Protein AF-A0ABD0JJR5-F1 (afdb_monomer_lite)

pLDDT: mean 87.53, std 15.59, range [33.66, 98.56]

Foldseek 3Di:
DVVLVVVVVVLCVLLVLQQEPVPPPCLVVDDLVLLVVLLVVLVVVVVVVPPDDLLRVLLSLLLNLVSCVSNVVLVVSLVSLVVQCPDPPRVLQRHSLSSNLVSLCVPVVRPVVSVVSSVVLVVLVPDPCSVVSRLSSLLSVLLSLVSSHLVSLVVSLVSLVVSLVVDDPPVSVVSVVSNVVSVVSVVVVPVPDPPPPPPPPPPPPD

Secondary structure (DSSP, 8-state):
-HHHHHHHHHHHHHHTTS--GGG-TTTTT--HHHHHHHHHHHHHHHHHT----HHHHHHHHHHHHHHHHHHT-HHHHHHHHHHHHTSTT-TT-HHHHHHHHHHHHTSGGGHHHHHHHHHHHHHHTTSTTHHHHHHHHHHHHHHHHHHH-GGGHHHHHHHHHHHGGG--TTHHHHHHHHHHHHHHHHHTT-SS--GGGTTTTTTS--

InterPro domains:
  IPR011990 Tetratricopeptide-like helical domain superfamily [G3DSA:1.25.40.10] (9-198)
  IPR011990 Tetratricopeptide-like helical domain superfamily [SSF48452] (56-186)

Sequence (206 aa):
MQQIQREQDDFQKRLADFPHLFQLECQHLICRKTYQRLKNDLEAARKSGAGFKETEKVRSLNLLAYTLFRLGEKTEALALLDEVLNMEDQHDNIVSLASKASMLWHTPIRRKEANQIVQKLEELRNTDGFHYLQVKAKAEMAADYMRFGHRFTEKAIDLYNKVIPEGREPEVWDWKMGLAKAYRHTMDLQHTPYVAGREAQVFQWL

Organism: NCBI:txid370345

Structure (mmCIF, N/CA/C/O backbone):
data_AF-A0ABD0JJR5-F1
#
_entry.id   AF-A0ABD0JJR5-F1
#
loop_
_atom_site.group_PDB
_atom_site.id
_atom_site.type_symbol
_atom_site.label_atom_id
_atom_site.label_alt_id
_atom_site.label_comp_id
_atom_site.label_asym_id
_atom_site.label_entity_id
_atom_site.label_seq_id
_atom_site.pdbx_PDB_ins_code
_atom_site.Cartn_x
_atom_site.Cartn_y
_atom_site.Cartn_z
_atom_site.occupancy
_atom_site.B_iso_or_equiv
_atom_site.auth_seq_id
_atom_site.auth_comp_id
_atom_site.auth_asym_id
_atom_site.auth_atom_id
_atom_site.pdbx_PDB_model_num
ATOM 1 N N . MET A 1 1 ? -18.122 -9.206 22.473 1.00 60.97 1 MET A N 1
ATOM 2 C CA . MET A 1 1 ? -17.135 -9.772 21.522 1.00 60.97 1 MET A CA 1
ATOM 3 C C . MET A 1 1 ? -17.715 -10.025 20.131 1.00 60.97 1 MET A C 1
ATOM 5 O O . MET A 1 1 ? -17.068 -9.629 19.176 1.00 60.97 1 MET A O 1
ATOM 9 N N . GLN A 1 2 ? -18.929 -10.578 19.985 1.00 75.00 2 GLN A N 1
ATOM 10 C CA . GLN A 1 2 ? -19.521 -10.846 18.658 1.00 75.00 2 GLN A CA 1
ATOM 11 C C . GLN A 1 2 ? -19.718 -9.596 17.773 1.00 75.00 2 GLN A C 1
ATOM 13 O O . GLN A 1 2 ? -19.491 -9.675 16.574 1.00 75.00 2 GLN A O 1
ATOM 18 N N . GLN A 1 3 ? -20.083 -8.442 18.346 1.00 84.25 3 GLN A N 1
ATOM 19 C CA . GLN A 1 3 ? -20.310 -7.210 17.573 1.00 84.25 3 GLN A CA 1
ATOM 20 C C . GLN A 1 3 ? -19.026 -6.649 16.939 1.00 84.25 3 GLN A C 1
ATOM 22 O O . GLN A 1 3 ? -19.009 -6.347 15.754 1.00 84.25 3 GLN A O 1
ATOM 27 N N . ILE A 1 4 ? -17.930 -6.582 17.704 1.00 84.88 4 ILE A N 1
ATOM 28 C CA . ILE A 1 4 ? -16.636 -6.089 17.201 1.00 84.88 4 ILE A CA 1
ATOM 29 C C . ILE A 1 4 ? -16.088 -7.011 16.108 1.00 84.88 4 ILE A C 1
ATOM 31 O O . ILE A 1 4 ? -15.516 -6.523 15.140 1.00 84.88 4 ILE A O 1
ATOM 35 N N . GLN A 1 5 ? -16.277 -8.329 16.245 1.00 87.38 5 GLN A N 1
ATOM 36 C CA . GLN A 1 5 ? -15.862 -9.274 15.210 1.00 87.38 5 GLN A CA 1
ATOM 37 C C . GLN A 1 5 ? -16.652 -9.057 13.916 1.00 87.38 5 GLN A C 1
ATOM 39 O O . GLN A 1 5 ? -16.050 -8.953 12.859 1.00 87.38 5 GLN A O 1
ATOM 44 N N . ARG A 1 6 ? -17.978 -8.891 14.003 1.00 91.50 6 ARG A N 1
ATOM 45 C CA . ARG A 1 6 ? -18.814 -8.583 12.830 1.00 91.50 6 ARG A CA 1
ATOM 46 C C . ARG A 1 6 ? -18.391 -7.289 12.140 1.00 91.50 6 ARG A C 1
ATOM 48 O O . ARG A 1 6 ? -18.302 -7.257 10.921 1.00 91.50 6 ARG A O 1
ATOM 55 N N . GLU A 1 7 ? -18.114 -6.241 12.911 1.00 91.19 7 GLU A N 1
ATOM 56 C CA . GLU A 1 7 ? -17.620 -4.965 12.377 1.00 91.19 7 GLU A CA 1
ATOM 57 C C . GLU A 1 7 ? -16.254 -5.114 11.703 1.00 91.19 7 GLU A C 1
ATOM 59 O O . GLU A 1 7 ? -16.002 -4.499 10.672 1.00 91.19 7 GLU A O 1
ATOM 64 N N . GLN A 1 8 ? -15.371 -5.938 12.270 1.00 91.19 8 GLN A N 1
ATOM 65 C CA . GLN A 1 8 ? -14.078 -6.242 11.668 1.00 91.19 8 GLN A CA 1
ATOM 66 C C . GLN A 1 8 ? -14.230 -7.020 10.361 1.00 91.19 8 GLN A C 1
ATOM 68 O O . GLN A 1 8 ? -13.565 -6.675 9.386 1.00 91.19 8 GLN A O 1
ATOM 73 N N . ASP A 1 9 ? -15.092 -8.032 10.332 1.00 93.00 9 ASP A N 1
ATOM 74 C CA . ASP A 1 9 ? -15.330 -8.847 9.142 1.00 93.00 9 ASP A CA 1
ATOM 75 C C . ASP A 1 9 ? -15.941 -7.997 8.014 1.00 93.00 9 ASP A C 1
ATOM 77 O O . ASP A 1 9 ? -15.509 -8.090 6.865 1.00 93.00 9 ASP A O 1
ATOM 81 N N . ASP A 1 10 ? -16.894 -7.118 8.342 1.00 94.88 10 ASP A N 1
ATOM 82 C CA . ASP A 1 10 ? -17.483 -6.169 7.392 1.00 94.88 10 ASP A CA 1
ATOM 83 C C . ASP A 1 10 ? -16.438 -5.191 6.837 1.00 94.88 10 ASP A C 1
ATOM 85 O O . ASP A 1 10 ? -16.299 -5.045 5.621 1.00 94.88 10 ASP A O 1
ATOM 89 N N . PHE A 1 11 ? -15.633 -4.588 7.716 1.00 95.44 11 PHE A N 1
ATOM 90 C CA . PHE A 1 11 ? -14.552 -3.690 7.317 1.00 95.44 11 PHE A CA 1
ATOM 91 C C . PHE A 1 11 ? -13.550 -4.381 6.384 1.00 95.44 11 PHE A C 1
ATOM 93 O O . PHE A 1 11 ? -13.208 -3.850 5.326 1.00 95.44 11 PHE A O 1
ATOM 100 N N . GLN A 1 12 ? -13.102 -5.586 6.746 1.00 93.88 12 GLN A N 1
ATOM 101 C CA . GLN A 1 12 ? -12.164 -6.359 5.935 1.00 93.88 12 GLN A CA 1
ATOM 102 C C . GLN A 1 12 ? -12.765 -6.737 4.582 1.00 93.88 12 GLN A C 1
ATOM 104 O O . GLN A 1 12 ? -12.077 -6.636 3.569 1.00 93.88 12 GLN A O 1
ATOM 109 N N . LYS A 1 13 ? -14.046 -7.120 4.545 1.00 95.56 13 LYS A N 1
ATOM 110 C CA . LYS A 1 13 ? -14.753 -7.443 3.303 1.00 95.56 13 LYS A CA 1
ATOM 111 C C . LYS A 1 13 ? -14.827 -6.239 2.367 1.00 95.56 13 LYS A C 1
ATOM 113 O O . LYS A 1 13 ? -14.532 -6.379 1.185 1.00 95.56 13 LYS A O 1
ATOM 118 N N . ARG A 1 14 ? -15.180 -5.062 2.886 1.00 96.25 14 ARG A N 1
ATOM 119 C CA . ARG A 1 14 ? -15.243 -3.821 2.096 1.00 96.25 14 ARG A CA 1
ATOM 120 C C . ARG A 1 14 ? -13.869 -3.406 1.573 1.00 96.25 14 ARG A C 1
ATOM 122 O O . ARG A 1 14 ? -13.754 -2.933 0.445 1.00 96.25 14 ARG A O 1
ATOM 129 N N . LEU A 1 15 ? -12.818 -3.633 2.363 1.00 95.88 15 LEU A N 1
ATOM 130 C CA . LEU A 1 15 ? -11.443 -3.302 1.993 1.00 95.88 15 LEU A CA 1
ATOM 131 C C . LEU A 1 15 ? -10.782 -4.333 1.055 1.00 95.88 15 LEU A C 1
ATOM 133 O O . LEU A 1 15 ? -9.778 -4.021 0.417 1.00 95.88 15 LEU A O 1
ATOM 137 N N . ALA A 1 16 ? -11.325 -5.551 0.954 1.00 93.62 16 ALA A N 1
ATOM 138 C CA . ALA A 1 16 ? -10.697 -6.679 0.262 1.00 93.62 16 ALA A CA 1
ATOM 139 C C . ALA A 1 16 ? -10.394 -6.412 -1.222 1.00 93.62 16 ALA A C 1
ATOM 141 O O . ALA A 1 16 ? -9.374 -6.871 -1.734 1.00 93.62 16 ALA A O 1
ATOM 142 N N . ASP A 1 17 ? -11.232 -5.629 -1.896 1.00 91.38 17 ASP A N 1
ATOM 143 C CA . ASP A 1 17 ? -11.086 -5.337 -3.327 1.00 91.38 17 ASP A CA 1
ATOM 144 C C . ASP A 1 17 ? -10.030 -4.260 -3.635 1.00 91.38 17 ASP A C 1
ATOM 146 O O . ASP A 1 17 ? -9.726 -4.003 -4.802 1.00 91.38 17 ASP A O 1
ATOM 150 N N . PHE A 1 18 ? -9.490 -3.595 -2.611 1.00 96.62 18 PHE A N 1
ATOM 151 C CA . PHE A 1 18 ? -8.531 -2.505 -2.762 1.00 96.62 18 PHE A CA 1
ATOM 152 C C . PHE A 1 18 ? -7.115 -3.013 -2.464 1.00 96.62 18 PHE A C 1
ATOM 154 O O . PHE A 1 18 ? -6.832 -3.342 -1.311 1.00 96.62 18 PHE A O 1
ATOM 161 N N . PRO A 1 19 ? -6.214 -3.089 -3.464 1.00 96.19 19 PRO A N 1
ATOM 162 C CA . PRO A 1 19 ? -4.857 -3.594 -3.268 1.00 96.19 19 PRO A CA 1
ATOM 163 C C . PRO A 1 19 ? -4.087 -2.757 -2.236 1.00 96.19 19 PRO A C 1
ATOM 165 O O . PRO A 1 19 ? -3.997 -1.537 -2.377 1.00 96.19 19 PRO A O 1
ATOM 168 N N . HIS A 1 20 ? -3.542 -3.391 -1.193 1.00 95.50 20 HIS A N 1
ATOM 169 C CA . HIS A 1 20 ? -2.787 -2.696 -0.145 1.00 95.50 20 HIS A CA 1
ATOM 170 C C . HIS A 1 20 ? -1.788 -3.586 0.603 1.00 95.50 20 HIS A C 1
ATOM 172 O O . HIS A 1 20 ? -1.842 -4.815 0.564 1.00 95.50 20 HIS A O 1
ATOM 178 N N . LEU A 1 21 ? -0.879 -2.959 1.355 1.00 92.56 21 LEU A N 1
ATOM 179 C CA . LEU A 1 21 ? 0.275 -3.624 1.979 1.00 92.56 21 LEU A CA 1
ATOM 180 C C . LEU A 1 21 ? -0.097 -4.657 3.062 1.00 92.56 21 LEU A C 1
ATOM 182 O O . LEU A 1 21 ? 0.670 -5.583 3.332 1.00 92.56 21 LEU A O 1
ATOM 186 N N . PHE A 1 22 ? -1.294 -4.553 3.647 1.00 92.00 22 PHE A N 1
ATOM 187 C CA . PHE A 1 22 ? -1.819 -5.528 4.615 1.00 92.00 22 PHE A CA 1
ATOM 188 C C . PHE A 1 22 ? -2.453 -6.766 3.960 1.00 92.00 22 PHE A C 1
ATOM 190 O O . PHE A 1 22 ? -2.865 -7.681 4.670 1.00 92.00 22 PHE A O 1
ATOM 197 N N . GLN A 1 23 ? -2.485 -6.845 2.629 1.00 92.38 23 GLN A N 1
ATOM 198 C CA . GLN A 1 23 ? -2.828 -8.069 1.896 1.00 92.38 23 GLN A CA 1
ATOM 199 C C . GLN A 1 23 ? -1.595 -8.872 1.493 1.00 92.38 23 GLN A C 1
ATOM 201 O O . GLN A 1 23 ? -1.725 -9.979 0.979 1.00 92.38 23 GLN A O 1
ATOM 206 N N . LEU A 1 24 ? -0.388 -8.342 1.718 1.00 86.62 24 LEU A N 1
ATOM 207 C CA . LEU A 1 24 ? 0.820 -9.068 1.365 1.00 86.62 24 LEU A CA 1
ATOM 208 C C . LEU A 1 24 ? 0.898 -10.369 2.165 1.00 86.62 24 LEU A C 1
ATOM 210 O O . LEU A 1 24 ? 0.979 -10.370 3.395 1.00 86.62 24 LEU A O 1
ATOM 214 N N . GLU A 1 25 ? 0.952 -11.489 1.460 1.00 77.69 25 GLU A N 1
ATOM 215 C CA . GLU A 1 25 ? 0.973 -12.836 2.038 1.00 77.69 25 GLU A CA 1
ATOM 216 C C . GLU A 1 25 ? 2.358 -13.220 2.607 1.00 77.69 25 GLU A C 1
ATOM 218 O O . GLU A 1 25 ? 2.734 -14.389 2.667 1.00 77.69 25 GLU A O 1
ATOM 223 N N . CYS A 1 26 ? 3.163 -12.229 2.988 1.00 68.38 26 CYS A N 1
ATOM 224 C CA . CYS A 1 26 ? 4.507 -12.384 3.543 1.00 68.38 26 CYS A CA 1
ATOM 225 C C . CYS A 1 26 ? 4.589 -12.006 5.031 1.00 68.38 26 CYS A C 1
ATOM 227 O O . CYS A 1 26 ? 5.617 -12.208 5.675 1.00 68.38 26 CYS A O 1
ATOM 229 N N . GLN A 1 27 ? 3.504 -11.478 5.600 1.00 70.06 27 GLN A N 1
ATOM 230 C CA . GLN A 1 27 ? 3.481 -10.827 6.914 1.00 70.06 27 GLN A CA 1
ATOM 231 C C . GLN A 1 27 ? 4.016 -11.653 8.077 1.00 70.06 27 GLN A C 1
ATOM 233 O O . GLN A 1 27 ? 4.643 -11.090 8.975 1.00 70.06 27 GLN A O 1
ATOM 238 N N . HIS A 1 28 ? 3.724 -12.951 8.072 1.00 71.75 28 HIS A N 1
ATOM 239 C CA . HIS A 1 28 ? 4.071 -13.891 9.136 1.00 71.75 28 HIS A CA 1
ATOM 240 C C . HIS A 1 28 ? 5.461 -14.516 8.939 1.00 71.75 28 HIS A C 1
ATOM 242 O O . HIS A 1 28 ? 6.020 -15.078 9.874 1.00 71.75 28 HIS A O 1
ATOM 248 N N . LEU A 1 29 ? 6.033 -14.396 7.736 1.00 74.94 29 LEU A N 1
ATOM 249 C CA . LEU A 1 29 ? 7.348 -14.942 7.384 1.00 74.94 29 LEU A CA 1
ATOM 250 C C . LEU A 1 29 ? 8.477 -13.925 7.589 1.00 74.94 29 LEU A C 1
ATOM 252 O O . LEU A 1 29 ? 9.653 -14.289 7.603 1.00 74.94 29 LEU A O 1
ATOM 256 N N . ILE A 1 30 ? 8.131 -12.644 7.724 1.00 81.44 30 ILE A N 1
ATOM 257 C CA . ILE A 1 30 ? 9.085 -11.548 7.865 1.00 81.44 30 ILE A CA 1
ATOM 258 C C . ILE A 1 30 ? 9.340 -11.284 9.348 1.00 81.44 30 ILE A C 1
ATOM 260 O O . ILE A 1 30 ? 8.434 -10.941 10.108 1.00 81.44 30 ILE A O 1
ATOM 264 N N . CYS A 1 31 ? 10.599 -11.404 9.765 1.00 86.38 31 CYS A N 1
ATOM 265 C CA . CYS A 1 31 ? 10.993 -11.097 11.132 1.00 86.38 31 CYS A CA 1
ATOM 266 C C . CYS A 1 31 ? 11.213 -9.589 11.332 1.00 86.38 31 CYS A C 1
ATOM 268 O O . CYS A 1 31 ? 11.482 -8.838 10.391 1.00 86.38 31 CYS A O 1
ATOM 270 N N . ARG A 1 32 ? 11.178 -9.139 12.593 1.00 89.62 32 ARG A N 1
ATOM 271 C CA . ARG A 1 32 ? 11.408 -7.729 12.958 1.00 89.62 32 ARG A CA 1
ATOM 272 C C . ARG A 1 32 ? 12.723 -7.166 12.398 1.00 89.62 32 ARG A C 1
ATOM 274 O O . ARG A 1 32 ? 12.756 -6.014 11.983 1.00 89.62 32 ARG A O 1
ATOM 281 N N . LYS A 1 33 ? 13.790 -7.976 12.339 1.00 90.12 33 LYS A N 1
ATOM 282 C CA . LYS A 1 33 ? 15.091 -7.561 11.778 1.00 90.12 33 LYS A CA 1
ATOM 283 C C . LYS A 1 33 ? 14.990 -7.189 10.295 1.00 90.12 33 LYS A C 1
ATOM 285 O O . LYS A 1 33 ? 15.625 -6.231 9.871 1.00 90.12 33 LYS A O 1
ATOM 290 N N . THR A 1 34 ? 14.175 -7.903 9.521 1.00 89.06 34 THR A N 1
ATOM 291 C CA . THR A 1 34 ? 13.946 -7.591 8.105 1.00 89.06 34 THR A CA 1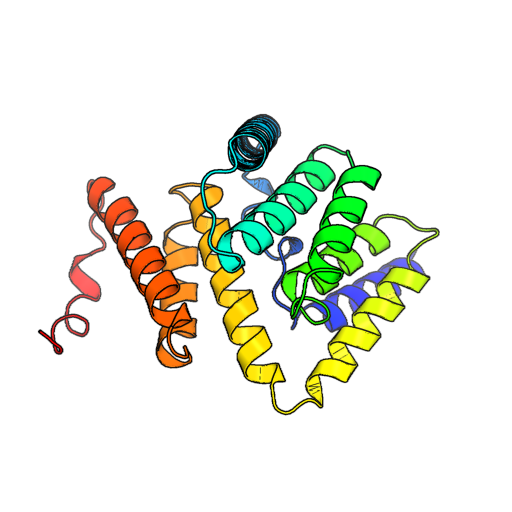
ATOM 292 C C . THR A 1 34 ? 13.210 -6.266 7.939 1.00 89.06 34 THR A C 1
ATOM 294 O O . THR A 1 34 ? 13.612 -5.470 7.095 1.00 89.06 34 THR A O 1
ATOM 297 N N . TYR A 1 35 ? 12.199 -5.988 8.772 1.00 92.69 35 TYR A N 1
ATOM 298 C CA . TYR A 1 35 ? 11.544 -4.676 8.788 1.00 92.69 35 TYR A CA 1
ATOM 299 C C . TYR A 1 35 ? 12.518 -3.559 9.177 1.00 92.69 35 TYR A C 1
ATOM 301 O O . TYR A 1 35 ? 12.527 -2.519 8.533 1.00 92.69 35 TYR A O 1
ATOM 309 N N . GLN A 1 36 ? 13.398 -3.780 10.158 1.00 95.00 36 GLN A N 1
ATOM 310 C CA . GLN A 1 36 ? 14.412 -2.786 10.522 1.00 95.00 36 GLN A CA 1
ATOM 311 C C . GLN A 1 36 ? 15.391 -2.502 9.375 1.00 95.00 36 GLN A C 1
ATOM 313 O O . GLN A 1 36 ? 15.705 -1.345 9.115 1.00 95.00 36 GLN A O 1
ATOM 318 N N . ARG A 1 37 ? 15.857 -3.543 8.673 1.00 93.56 37 ARG A N 1
ATOM 319 C CA . ARG A 1 37 ? 16.708 -3.375 7.487 1.00 93.56 37 ARG A CA 1
ATOM 320 C C . ARG A 1 37 ? 15.983 -2.559 6.417 1.00 93.56 37 ARG A C 1
ATOM 322 O O . ARG A 1 37 ? 16.523 -1.571 5.947 1.00 93.56 37 ARG A O 1
ATOM 329 N N . LEU A 1 38 ? 14.745 -2.939 6.096 1.00 93.06 38 LEU A N 1
ATOM 330 C CA . LEU A 1 38 ? 13.940 -2.252 5.089 1.00 93.06 38 LEU A CA 1
ATOM 331 C C . LEU A 1 38 ? 13.685 -0.782 5.459 1.00 93.06 38 LEU A C 1
ATOM 333 O O . LEU A 1 38 ? 13.805 0.079 4.595 1.00 93.06 38 LEU A O 1
ATOM 337 N N . LYS A 1 39 ? 13.405 -0.487 6.737 1.00 95.62 39 LYS A N 1
ATOM 338 C CA . LYS A 1 39 ? 13.297 0.885 7.257 1.00 95.62 39 LYS A CA 1
ATOM 339 C C . LYS A 1 39 ? 14.571 1.674 6.958 1.00 95.62 39 LYS A C 1
ATOM 341 O O . LYS A 1 39 ? 14.501 2.718 6.321 1.00 95.62 39 LYS A O 1
ATOM 346 N N . ASN A 1 40 ? 15.724 1.149 7.373 1.00 95.06 40 ASN A N 1
ATOM 347 C CA . ASN A 1 40 ? 17.009 1.823 7.198 1.00 95.06 40 ASN A CA 1
ATOM 348 C C . ASN A 1 40 ? 17.328 2.067 5.713 1.00 95.06 40 ASN A C 1
ATOM 350 O O . ASN A 1 40 ? 17.760 3.161 5.356 1.00 95.06 40 ASN A O 1
ATOM 354 N N . ASP A 1 41 ? 17.082 1.075 4.852 1.00 92.31 41 ASP A N 1
ATOM 355 C CA . ASP A 1 41 ? 17.326 1.171 3.410 1.00 92.31 41 ASP A CA 1
ATOM 356 C C . ASP A 1 41 ? 16.432 2.244 2.760 1.00 92.31 41 ASP A C 1
ATOM 358 O O . ASP A 1 41 ? 16.912 3.061 1.972 1.00 92.31 41 ASP A O 1
ATOM 362 N N . LEU A 1 42 ? 15.140 2.279 3.112 1.00 93.25 42 LEU A N 1
ATOM 363 C CA . LEU A 1 42 ? 14.174 3.256 2.593 1.00 93.25 42 LEU A CA 1
ATOM 364 C C . LEU A 1 42 ? 14.453 4.678 3.103 1.00 93.25 42 LEU A C 1
ATOM 366 O O . LEU A 1 42 ? 14.351 5.639 2.340 1.00 93.25 42 LEU A O 1
ATOM 370 N N . GLU A 1 43 ? 14.855 4.833 4.364 1.00 93.25 43 GLU A N 1
ATOM 371 C CA . GLU A 1 43 ? 15.265 6.128 4.912 1.00 93.25 43 GLU A CA 1
ATOM 372 C C . GLU A 1 43 ? 16.563 6.640 4.284 1.00 93.25 43 GLU A C 1
ATOM 374 O O . GLU A 1 43 ? 16.672 7.829 3.983 1.00 93.25 43 GLU A O 1
ATOM 379 N N . ALA A 1 44 ? 17.549 5.763 4.074 1.00 91.00 44 ALA A N 1
ATOM 380 C CA . ALA A 1 44 ? 18.801 6.118 3.411 1.00 91.00 44 ALA A CA 1
ATOM 381 C C . ALA A 1 44 ? 18.546 6.554 1.964 1.00 91.00 44 ALA A C 1
ATOM 383 O O . ALA A 1 44 ? 19.026 7.608 1.542 1.00 91.00 44 ALA A O 1
ATOM 384 N N . ALA A 1 45 ? 17.718 5.795 1.241 1.00 87.00 45 ALA A N 1
ATOM 385 C CA . ALA A 1 45 ? 17.227 6.154 -0.082 1.00 87.00 45 ALA A CA 1
ATOM 386 C C . ALA A 1 45 ? 16.590 7.553 -0.080 1.00 87.00 45 ALA A C 1
ATOM 388 O O . ALA A 1 45 ? 17.022 8.419 -0.841 1.00 87.00 45 ALA A O 1
ATOM 389 N N . ARG A 1 46 ? 15.644 7.818 0.829 1.00 86.31 46 ARG A N 1
ATOM 390 C CA . ARG A 1 46 ? 14.979 9.124 0.956 1.00 86.31 46 ARG A CA 1
ATOM 391 C C . ARG A 1 46 ? 15.962 10.265 1.241 1.00 86.31 46 ARG A C 1
ATOM 393 O O . ARG A 1 46 ? 15.883 11.306 0.597 1.00 86.31 46 ARG A O 1
ATOM 400 N N . LYS A 1 47 ? 16.900 10.075 2.177 1.00 87.38 47 LYS A N 1
ATOM 401 C CA . LYS A 1 47 ? 17.902 11.090 2.565 1.00 87.38 47 LYS A CA 1
ATOM 402 C C . LYS A 1 47 ? 18.892 11.400 1.452 1.00 87.38 47 LYS A C 1
ATOM 404 O O . LYS A 1 47 ? 19.297 12.546 1.308 1.00 87.38 47 LYS A O 1
ATOM 409 N N . SER A 1 48 ? 19.284 10.387 0.682 1.00 82.88 48 SER A N 1
ATOM 410 C CA . SER A 1 48 ? 20.236 10.560 -0.417 1.00 82.88 48 SER A CA 1
ATOM 411 C C . SER A 1 48 ? 19.701 11.453 -1.537 1.00 82.88 48 SER A C 1
ATOM 413 O O . SER A 1 48 ? 20.482 11.894 -2.375 1.00 82.88 48 SER A O 1
ATOM 415 N N . GLY A 1 49 ? 18.383 11.696 -1.581 1.00 69.31 49 GLY A N 1
ATOM 416 C CA . GLY A 1 49 ? 17.750 12.434 -2.668 1.00 69.31 49 GLY A CA 1
ATOM 417 C C . GLY A 1 49 ? 17.979 11.781 -4.030 1.00 69.31 49 GLY A C 1
ATOM 418 O O . GLY A 1 49 ? 17.814 12.456 -5.045 1.00 69.31 49 GLY A O 1
ATOM 419 N N . ALA A 1 50 ? 18.393 10.501 -4.062 1.00 59.72 50 ALA A N 1
ATOM 420 C CA . ALA A 1 50 ? 18.562 9.748 -5.294 1.00 59.72 50 ALA A CA 1
ATOM 421 C C . ALA A 1 50 ? 17.296 9.955 -6.116 1.00 59.72 50 ALA A C 1
ATOM 423 O O . ALA A 1 50 ? 16.208 9.795 -5.568 1.00 59.72 50 ALA A O 1
ATOM 424 N N . GLY A 1 51 ? 17.456 10.402 -7.366 1.00 51.84 51 GLY A N 1
ATOM 425 C CA . GLY A 1 51 ? 16.387 10.885 -8.238 1.00 51.84 51 GLY A CA 1
ATOM 426 C C . GLY A 1 51 ? 15.341 9.817 -8.530 1.00 51.84 51 GLY A C 1
ATOM 427 O O . GLY A 1 51 ? 15.286 9.260 -9.625 1.00 51.84 51 GLY A O 1
ATOM 428 N N . PHE A 1 52 ? 14.524 9.506 -7.533 1.00 64.44 52 PHE A N 1
ATOM 429 C CA . PHE A 1 52 ? 13.368 8.663 -7.668 1.00 64.44 52 PHE A CA 1
ATOM 430 C C . PHE A 1 52 ? 12.435 9.392 -8.616 1.00 64.44 52 PHE A C 1
ATOM 432 O O . PHE A 1 52 ? 12.057 10.539 -8.375 1.00 64.44 52 PHE A O 1
ATOM 439 N N . LYS A 1 53 ? 12.045 8.709 -9.693 1.00 76.88 53 LYS A N 1
ATOM 440 C CA . LYS A 1 53 ? 10.799 9.053 -10.372 1.00 76.88 53 LYS A CA 1
ATOM 441 C C . LYS A 1 53 ? 9.711 9.178 -9.299 1.00 76.88 53 LYS A C 1
ATOM 443 O O . LYS A 1 53 ? 9.725 8.399 -8.341 1.00 76.88 53 LYS A O 1
ATOM 448 N N . GLU A 1 54 ? 8.774 10.108 -9.458 1.00 80.88 54 GLU A N 1
ATOM 449 C CA . GLU A 1 54 ? 7.724 10.356 -8.454 1.00 80.88 54 GLU A CA 1
ATOM 450 C C . GLU A 1 54 ? 6.983 9.062 -8.064 1.00 80.88 54 GLU A C 1
ATOM 452 O O . GLU A 1 54 ? 6.717 8.805 -6.892 1.00 80.88 54 GLU A O 1
ATOM 457 N N . THR A 1 55 ? 6.782 8.162 -9.031 1.00 84.00 55 THR A N 1
ATOM 458 C CA . THR A 1 55 ? 6.212 6.824 -8.820 1.00 84.00 55 THR A CA 1
ATOM 459 C C . THR A 1 55 ? 6.991 5.980 -7.810 1.00 84.00 55 THR A C 1
ATOM 461 O O . THR A 1 55 ? 6.394 5.311 -6.973 1.00 84.00 55 THR A O 1
ATOM 464 N N . GLU A 1 56 ? 8.321 6.004 -7.847 1.00 87.12 56 GLU A N 1
ATOM 465 C CA . GLU A 1 56 ? 9.155 5.215 -6.939 1.00 87.12 56 GLU A CA 1
ATOM 466 C C . GLU A 1 56 ? 9.244 5.837 -5.542 1.00 87.12 56 GLU A C 1
ATOM 468 O O . GLU A 1 56 ? 9.341 5.117 -4.544 1.00 87.12 56 GLU A O 1
ATOM 473 N N . LYS A 1 57 ? 9.149 7.168 -5.461 1.00 90.75 57 LYS A N 1
ATOM 474 C CA . LYS A 1 57 ? 9.052 7.904 -4.197 1.00 90.75 57 LYS A CA 1
ATOM 475 C C . LYS A 1 57 ? 7.765 7.537 -3.457 1.00 90.75 57 LYS A C 1
ATOM 477 O O . LYS A 1 57 ? 7.837 7.159 -2.290 1.00 90.75 57 LYS A O 1
ATOM 482 N N . VAL A 1 58 ? 6.621 7.562 -4.145 1.00 93.31 58 VAL A N 1
ATOM 483 C CA . VAL A 1 58 ? 5.311 7.166 -3.597 1.00 93.31 58 VAL A CA 1
ATOM 484 C C . VAL A 1 58 ? 5.344 5.734 -3.055 1.00 93.31 58 VAL A C 1
ATOM 486 O O . VAL A 1 58 ? 5.045 5.519 -1.880 1.00 93.31 58 VAL A O 1
ATOM 489 N N . ARG A 1 59 ? 5.809 4.767 -3.861 1.00 92.44 59 ARG A N 1
ATOM 490 C CA . ARG A 1 59 ? 5.940 3.358 -3.436 1.00 92.44 59 ARG A CA 1
ATOM 491 C C . ARG A 1 59 ? 6.841 3.205 -2.214 1.00 92.44 59 ARG A C 1
ATOM 493 O O . ARG A 1 59 ? 6.504 2.509 -1.260 1.00 92.44 59 ARG A O 1
ATOM 500 N N . SER A 1 60 ? 7.988 3.887 -2.217 1.00 92.94 60 SER A N 1
ATOM 501 C CA . SER A 1 60 ? 8.948 3.828 -1.111 1.00 92.94 60 SER A CA 1
ATOM 502 C C . SER A 1 60 ? 8.363 4.388 0.186 1.00 92.94 60 SER A C 1
ATOM 504 O O . SER A 1 60 ? 8.603 3.820 1.250 1.00 92.94 60 SER A O 1
ATOM 506 N N . LEU A 1 61 ? 7.573 5.464 0.113 1.00 95.88 61 LEU A N 1
ATOM 507 C CA . LEU A 1 61 ? 6.892 6.042 1.273 1.00 95.88 61 LEU A CA 1
ATOM 508 C C . LEU A 1 61 ? 5.770 5.142 1.793 1.00 95.88 61 LEU A C 1
ATOM 510 O O . LEU A 1 61 ? 5.696 4.926 3.002 1.00 95.88 61 LEU A O 1
ATOM 514 N N . ASN A 1 62 ? 4.954 4.559 0.912 1.00 97.25 62 ASN A N 1
ATOM 515 C CA . ASN A 1 62 ? 3.923 3.595 1.303 1.00 97.25 62 ASN A CA 1
ATOM 516 C C . ASN A 1 62 ? 4.540 2.373 2.003 1.00 97.25 62 ASN A C 1
ATOM 518 O O . ASN A 1 62 ? 4.109 1.982 3.095 1.00 97.25 62 ASN A O 1
ATOM 522 N N . LEU A 1 63 ? 5.608 1.809 1.433 1.00 96.12 63 LEU A N 1
ATOM 523 C CA . LEU A 1 63 ? 6.314 0.677 2.026 1.00 96.12 63 LEU A CA 1
ATOM 524 C C . LEU A 1 63 ? 7.009 1.040 3.346 1.00 96.12 63 LEU A C 1
ATOM 526 O O . LEU A 1 63 ? 7.009 0.232 4.282 1.00 96.12 63 LEU A O 1
ATOM 530 N N . LEU A 1 64 ? 7.578 2.246 3.453 1.00 96.50 64 LEU A N 1
ATOM 531 C CA . LEU A 1 64 ? 8.173 2.746 4.693 1.00 96.50 64 LEU A CA 1
ATOM 532 C C . LEU A 1 64 ? 7.103 2.921 5.773 1.00 96.50 64 LEU A C 1
ATOM 534 O O . LEU A 1 64 ? 7.299 2.448 6.890 1.00 96.50 64 LEU A O 1
ATOM 538 N N . ALA A 1 65 ? 5.950 3.503 5.438 1.00 97.94 65 ALA A N 1
ATOM 539 C CA . ALA A 1 65 ? 4.820 3.647 6.349 1.00 97.94 65 ALA A CA 1
ATOM 540 C C . ALA A 1 65 ? 4.373 2.293 6.903 1.00 97.94 65 ALA A C 1
ATOM 542 O O . ALA A 1 65 ? 4.256 2.100 8.114 1.00 97.94 65 ALA A O 1
ATOM 543 N N . TYR A 1 66 ? 4.179 1.312 6.023 1.00 96.44 66 TYR A N 1
ATOM 544 C CA . TYR A 1 66 ? 3.850 -0.044 6.440 1.00 96.44 66 TYR A CA 1
ATOM 545 C C . TYR A 1 66 ? 4.937 -0.656 7.328 1.00 96.44 66 TYR A C 1
ATOM 547 O O . TYR A 1 66 ? 4.634 -1.230 8.373 1.00 96.44 66 TYR A O 1
ATOM 555 N N . THR A 1 67 ? 6.205 -0.487 6.965 1.00 96.00 67 THR A N 1
ATOM 556 C CA . THR A 1 67 ? 7.343 -0.987 7.743 1.00 96.00 67 THR A CA 1
ATOM 557 C C . THR A 1 67 ? 7.383 -0.384 9.150 1.00 96.00 67 THR A C 1
ATOM 559 O O . THR A 1 67 ? 7.488 -1.126 10.128 1.00 96.00 67 THR A O 1
ATOM 562 N N . LEU A 1 68 ? 7.223 0.936 9.272 1.00 97.06 68 LEU A N 1
ATOM 563 C CA . LEU A 1 68 ? 7.137 1.652 10.547 1.00 97.06 68 LEU A CA 1
ATOM 564 C C . LEU A 1 68 ? 5.958 1.159 11.385 1.00 97.06 68 LEU A C 1
ATOM 566 O O . LEU A 1 68 ? 6.121 0.845 12.565 1.00 97.06 68 LEU A O 1
ATOM 570 N N . PHE A 1 69 ? 4.786 0.989 10.770 1.00 95.94 69 PHE A N 1
ATOM 571 C CA . PHE A 1 69 ? 3.618 0.450 11.457 1.00 95.94 69 PHE A CA 1
ATOM 572 C C . PHE A 1 69 ? 3.896 -0.945 12.034 1.00 95.94 69 PHE A C 1
ATOM 574 O O . PHE A 1 69 ? 3.566 -1.215 13.191 1.00 95.94 69 PHE A O 1
ATOM 581 N N . ARG A 1 70 ? 4.559 -1.821 11.266 1.00 93.69 70 ARG A N 1
ATOM 582 C CA . ARG A 1 70 ? 4.959 -3.165 11.718 1.00 93.69 70 ARG A CA 1
ATOM 583 C C . ARG A 1 70 ? 6.019 -3.141 12.822 1.00 93.69 70 ARG A C 1
ATOM 585 O O . ARG A 1 70 ? 6.072 -4.082 13.614 1.00 93.69 70 ARG A O 1
ATOM 592 N N . LEU A 1 71 ? 6.821 -2.081 12.910 1.00 95.06 71 LEU A N 1
ATOM 593 C CA . LEU A 1 71 ? 7.779 -1.842 13.996 1.00 95.06 71 LEU A CA 1
ATOM 594 C C . LEU A 1 71 ? 7.150 -1.178 15.236 1.00 95.06 71 LEU A C 1
ATOM 596 O O . LEU A 1 71 ? 7.787 -1.149 16.291 1.00 95.06 71 LEU A O 1
ATOM 600 N N . GLY A 1 72 ? 5.895 -0.724 15.142 1.00 95.00 72 GLY A N 1
ATOM 601 C CA . GLY A 1 72 ? 5.142 -0.078 16.222 1.00 95.00 72 GLY A CA 1
ATOM 602 C C . GLY A 1 72 ? 5.115 1.453 16.152 1.00 95.00 72 GLY A C 1
ATOM 603 O O . GLY A 1 72 ? 4.474 2.087 16.988 1.00 95.00 72 GLY A O 1
ATOM 604 N N . GLU A 1 73 ? 5.742 2.054 15.144 1.00 96.25 73 GLU A N 1
ATOM 605 C CA . GLU A 1 73 ? 5.882 3.504 14.949 1.00 96.25 73 GLU A CA 1
ATOM 606 C C . GLU A 1 73 ? 4.656 4.077 14.211 1.00 96.25 73 GLU A C 1
ATOM 608 O O . GLU A 1 73 ? 4.732 4.607 13.104 1.00 96.25 73 GLU A O 1
ATOM 613 N N . LYS A 1 74 ? 3.470 3.918 14.815 1.00 95.56 74 LYS A N 1
ATOM 614 C CA . LYS A 1 74 ? 2.174 4.159 14.150 1.00 95.56 74 LYS A CA 1
ATOM 615 C C . LYS A 1 74 ? 1.935 5.615 13.737 1.00 95.56 74 LYS A C 1
ATOM 617 O O . LYS A 1 74 ? 1.324 5.851 12.700 1.00 95.56 74 LYS A O 1
ATOM 622 N N . THR A 1 75 ? 2.363 6.579 14.552 1.00 95.94 75 THR A N 1
ATOM 623 C CA . THR A 1 75 ? 2.145 8.008 14.271 1.00 95.94 75 THR A CA 1
ATOM 624 C C . THR A 1 75 ? 2.927 8.447 13.040 1.00 95.94 75 THR A C 1
ATOM 626 O O . THR A 1 75 ? 2.365 9.079 12.152 1.00 95.94 75 THR A O 1
ATOM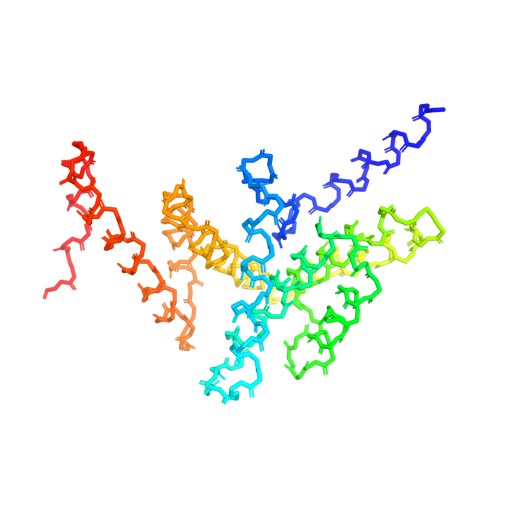 629 N N . GLU A 1 76 ? 4.198 8.055 12.961 1.00 97.19 76 GLU A N 1
ATOM 630 C CA . GLU A 1 76 ? 5.050 8.351 11.810 1.00 97.19 76 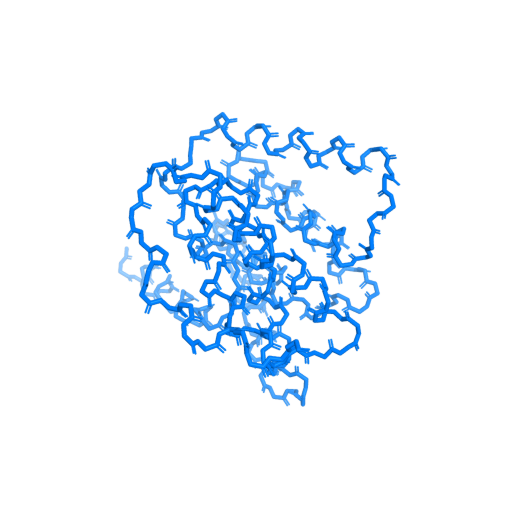GLU A CA 1
ATOM 631 C C . GLU A 1 76 ? 4.562 7.616 10.558 1.00 97.19 76 GLU A C 1
ATOM 633 O O . GLU A 1 76 ? 4.457 8.221 9.496 1.00 97.19 76 GLU A O 1
ATOM 638 N N . ALA A 1 77 ? 4.151 6.350 10.693 1.00 97.88 77 ALA A N 1
ATOM 639 C CA . ALA A 1 77 ? 3.554 5.596 9.595 1.00 97.88 77 ALA A CA 1
ATOM 640 C C . ALA A 1 77 ? 2.353 6.319 8.961 1.00 97.88 77 ALA A C 1
ATOM 642 O O . ALA A 1 77 ? 2.273 6.436 7.741 1.00 97.88 77 ALA A O 1
ATOM 643 N N . LEU A 1 78 ? 1.430 6.833 9.779 1.00 98.06 78 LEU A N 1
ATOM 644 C CA . LEU A 1 78 ? 0.271 7.575 9.281 1.00 98.06 78 LEU A CA 1
ATOM 645 C C . LEU A 1 78 ? 0.669 8.913 8.646 1.00 98.06 78 LEU A C 1
ATOM 647 O O . LEU A 1 78 ? 0.121 9.254 7.603 1.00 98.06 78 LEU A O 1
ATOM 651 N N . ALA A 1 79 ? 1.649 9.619 9.219 1.00 98.19 79 ALA A N 1
ATOM 652 C CA . ALA A 1 79 ? 2.151 10.873 8.662 1.00 98.19 79 ALA A CA 1
ATOM 653 C C . ALA A 1 79 ? 2.768 10.693 7.264 1.00 98.19 79 ALA A C 1
ATOM 655 O O . ALA A 1 79 ? 2.573 11.542 6.403 1.00 98.19 79 ALA A O 1
ATOM 656 N N . LEU A 1 80 ? 3.454 9.575 7.002 1.00 97.94 80 LEU A N 1
ATOM 657 C CA . LEU A 1 80 ? 3.974 9.274 5.662 1.00 97.94 80 LEU A CA 1
ATOM 658 C C . LEU A 1 80 ? 2.864 8.986 4.646 1.00 97.94 80 LEU A C 1
ATOM 660 O O . LEU A 1 80 ? 2.982 9.366 3.485 1.00 97.94 80 LEU A O 1
ATOM 664 N N . LEU A 1 81 ? 1.778 8.331 5.065 1.00 98.19 81 LEU A N 1
ATOM 665 C CA . LEU A 1 81 ? 0.622 8.126 4.188 1.00 98.19 81 LEU A CA 1
ATOM 666 C C . LEU A 1 81 ? -0.091 9.449 3.899 1.00 98.19 81 LEU A C 1
ATOM 668 O O . LEU A 1 81 ? -0.534 9.662 2.776 1.00 98.19 81 LEU A O 1
ATOM 672 N N . ASP A 1 82 ? -0.164 10.350 4.881 1.00 98.25 82 ASP A N 1
ATOM 673 C CA . ASP A 1 82 ? -0.650 11.717 4.675 1.00 98.25 82 ASP A CA 1
ATOM 674 C C . ASP A 1 82 ? 0.257 12.506 3.726 1.00 98.25 82 ASP A C 1
ATOM 676 O O . ASP A 1 82 ? -0.243 13.201 2.847 1.00 98.25 82 ASP A O 1
ATOM 680 N N . GLU A 1 83 ? 1.580 12.370 3.854 1.00 96.94 83 GLU A N 1
ATOM 681 C CA . GLU A 1 83 ? 2.547 12.975 2.933 1.00 96.94 83 GLU A CA 1
ATOM 682 C C . GLU A 1 83 ? 2.286 12.525 1.493 1.00 96.94 83 GLU A C 1
ATOM 684 O O . GLU A 1 83 ? 2.163 13.375 0.618 1.00 96.94 83 GLU A O 1
ATOM 689 N N . VAL A 1 84 ? 2.135 11.216 1.257 1.00 97.06 84 VAL A N 1
ATOM 690 C CA . VAL A 1 84 ? 1.830 10.671 -0.075 1.00 97.06 84 VAL A CA 1
ATOM 691 C C . VAL A 1 84 ? 0.498 11.196 -0.600 1.00 97.06 84 VAL A C 1
ATOM 693 O O . VAL A 1 84 ? 0.439 11.662 -1.728 1.00 97.06 84 VAL A O 1
ATOM 696 N N . LEU A 1 85 ? -0.566 11.157 0.204 1.00 97.81 85 LEU A N 1
ATOM 697 C CA . LEU A 1 85 ? -1.907 11.573 -0.227 1.00 97.81 85 LEU A CA 1
ATOM 698 C C . LEU A 1 85 ? -2.027 13.081 -0.505 1.00 97.81 85 LEU A C 1
ATOM 700 O O . LEU A 1 85 ? -2.976 13.485 -1.171 1.00 97.81 85 LEU A O 1
ATOM 704 N N . ASN A 1 86 ? -1.085 13.890 -0.012 1.00 97.19 86 ASN A N 1
ATOM 705 C CA . ASN A 1 86 ? -0.983 15.325 -0.291 1.00 97.19 86 ASN A CA 1
ATOM 706 C C . ASN A 1 86 ? -0.059 15.649 -1.483 1.00 97.19 86 ASN A C 1
ATOM 708 O O . ASN A 1 86 ? 0.092 16.822 -1.827 1.00 97.19 86 ASN A O 1
ATOM 712 N N . MET A 1 87 ? 0.590 14.652 -2.096 1.00 95.25 87 MET A N 1
ATOM 713 C CA . MET A 1 87 ? 1.343 14.854 -3.337 1.00 95.25 87 MET A CA 1
ATOM 714 C C . MET A 1 87 ? 0.392 15.082 -4.515 1.00 95.25 87 MET A C 1
ATOM 716 O O . MET A 1 87 ? -0.732 14.569 -4.547 1.00 95.25 87 MET A O 1
ATOM 720 N N . GLU A 1 88 ? 0.870 15.825 -5.513 1.00 91.94 88 GLU A N 1
ATOM 721 C CA . GLU A 1 88 ? 0.151 16.034 -6.769 1.00 91.94 88 GLU A CA 1
ATOM 722 C C . GLU A 1 88 ? -0.234 14.680 -7.396 1.00 91.94 88 GLU A C 1
ATOM 724 O O . GLU A 1 88 ? 0.553 13.731 -7.405 1.00 91.94 88 GLU A O 1
ATOM 729 N N . ASP A 1 89 ? -1.487 14.562 -7.841 1.00 90.06 89 ASP A N 1
ATOM 730 C CA . ASP A 1 89 ? -2.069 13.347 -8.434 1.00 90.06 89 ASP A CA 1
ATOM 731 C C . ASP A 1 89 ? -2.077 12.068 -7.565 1.00 90.06 89 ASP A C 1
ATOM 733 O O . ASP A 1 89 ? -2.370 10.978 -8.067 1.00 90.06 89 ASP A O 1
ATOM 737 N N . GLN A 1 90 ? -1.814 12.163 -6.253 1.00 95.62 90 GLN A N 1
ATOM 738 C CA . GLN A 1 90 ? -1.814 11.004 -5.340 1.00 95.62 90 GLN A CA 1
ATOM 739 C C . GLN A 1 90 ? -2.997 10.949 -4.364 1.00 95.62 90 GLN A C 1
ATOM 741 O O . GLN A 1 90 ? -3.133 9.972 -3.627 1.00 95.62 90 GLN A O 1
ATOM 746 N N . HIS A 1 91 ? -3.897 11.933 -4.390 1.00 95.12 91 HIS A N 1
ATOM 747 C CA . HIS A 1 91 ? -5.074 12.012 -3.510 1.00 95.12 91 HIS A CA 1
ATOM 748 C C . HIS A 1 91 ? -5.953 10.746 -3.524 1.00 95.12 91 HIS A C 1
ATOM 750 O O . HIS A 1 91 ? -6.584 10.411 -2.515 1.00 95.12 91 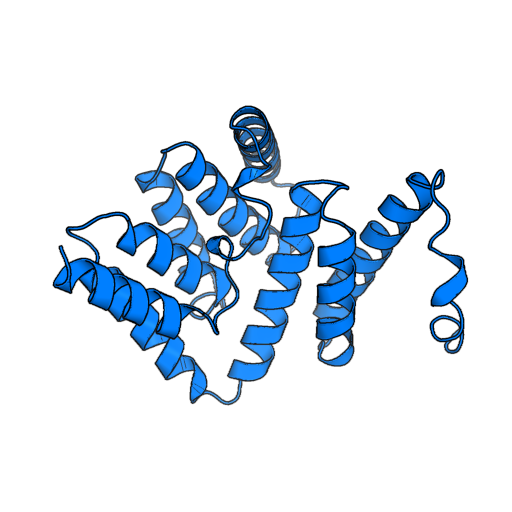HIS A O 1
ATOM 756 N N . ASP A 1 92 ? -5.975 10.040 -4.658 1.00 96.69 92 ASP A N 1
ATOM 757 C CA . ASP A 1 92 ? -6.757 8.821 -4.891 1.00 96.69 92 ASP A CA 1
ATOM 758 C C . ASP A 1 92 ? -5.871 7.571 -5.035 1.00 96.69 92 ASP A C 1
ATOM 760 O O . ASP A 1 92 ? -6.270 6.563 -5.624 1.00 96.69 92 ASP A O 1
ATOM 764 N N . ASN A 1 93 ? -4.649 7.612 -4.490 1.00 97.44 93 ASN A N 1
ATOM 765 C CA . ASN A 1 93 ? -3.775 6.447 -4.441 1.00 97.44 93 ASN A CA 1
ATOM 766 C C . ASN A 1 93 ? -4.411 5.347 -3.570 1.00 97.44 93 ASN A C 1
ATOM 768 O O . ASN A 1 93 ?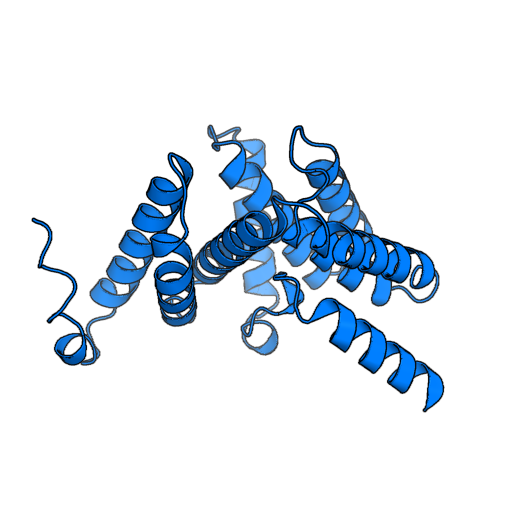 -4.495 5.458 -2.343 1.00 97.44 93 ASN A O 1
ATOM 772 N N . ILE A 1 94 ? -4.851 4.265 -4.223 1.00 98.12 94 ILE A N 1
ATOM 773 C CA . ILE A 1 94 ? -5.559 3.162 -3.565 1.00 98.12 94 ILE A CA 1
ATOM 774 C C . ILE A 1 94 ? -4.689 2.497 -2.491 1.00 98.12 94 ILE A C 1
ATOM 776 O O . ILE A 1 94 ? -5.197 2.238 -1.402 1.00 98.12 94 ILE A O 1
ATOM 780 N N . VAL A 1 95 ? -3.396 2.262 -2.752 1.00 98.06 95 VAL A N 1
ATOM 781 C CA . VAL A 1 95 ? -2.493 1.605 -1.789 1.00 98.06 95 VAL A CA 1
ATOM 782 C C . VAL A 1 95 ? -2.359 2.449 -0.528 1.00 98.06 95 VAL A C 1
ATOM 784 O O . VAL A 1 95 ? -2.471 1.912 0.579 1.00 98.06 95 VAL A O 1
ATOM 787 N N . SER A 1 96 ? -2.176 3.763 -0.679 1.00 98.31 96 SER A N 1
ATOM 788 C CA . SER A 1 96 ? -2.048 4.699 0.439 1.00 98.31 96 SER A CA 1
ATOM 789 C C . SER A 1 96 ? -3.336 4.791 1.253 1.00 98.31 96 SER A C 1
ATOM 791 O O . SER A 1 96 ? -3.300 4.617 2.473 1.00 98.31 96 SER A O 1
ATOM 793 N N . LEU A 1 97 ? -4.484 4.996 0.596 1.00 98.56 97 LEU A N 1
ATOM 794 C CA . LEU A 1 97 ? -5.791 5.073 1.255 1.00 98.56 97 LEU A CA 1
ATOM 795 C C . LEU A 1 97 ? -6.117 3.770 1.997 1.00 98.56 97 LEU A C 1
ATOM 797 O O . LEU A 1 97 ? -6.414 3.793 3.191 1.00 98.56 97 LEU A O 1
ATOM 801 N N . ALA A 1 98 ? -6.011 2.622 1.331 1.00 98.31 98 ALA A N 1
ATOM 802 C CA . ALA A 1 98 ? -6.367 1.336 1.921 1.00 98.31 98 ALA A CA 1
ATOM 803 C C . ALA A 1 98 ? -5.400 0.920 3.043 1.00 98.31 98 ALA A C 1
ATOM 805 O O . ALA A 1 98 ? -5.834 0.428 4.089 1.00 98.31 98 ALA A O 1
ATOM 806 N N . SER A 1 99 ? -4.099 1.196 2.899 1.00 98.06 99 SER A N 1
ATOM 807 C CA . SER A 1 99 ? -3.132 0.984 3.985 1.00 98.06 99 SER A CA 1
ATOM 808 C C . SER A 1 99 ? -3.425 1.895 5.179 1.00 98.06 99 SER A C 1
ATOM 810 O O . SER A 1 99 ? -3.396 1.428 6.319 1.00 98.06 99 SER A O 1
ATOM 812 N N . LYS A 1 100 ? -3.779 3.166 4.939 1.00 98.38 100 LYS A N 1
ATOM 813 C CA . LYS A 1 100 ? -4.159 4.115 5.993 1.00 98.38 100 LYS A CA 1
ATOM 814 C C . LYS A 1 100 ? -5.414 3.648 6.725 1.00 98.38 100 LYS A C 1
ATOM 816 O O . LYS A 1 100 ? -5.416 3.622 7.954 1.00 98.38 100 LYS A O 1
ATOM 821 N N . ALA A 1 101 ? -6.443 3.211 5.998 1.00 98.12 101 ALA A N 1
ATOM 822 C CA . ALA A 1 101 ? -7.663 2.655 6.580 1.00 98.12 101 ALA A CA 1
ATOM 823 C C . ALA A 1 101 ? -7.352 1.471 7.512 1.00 98.12 101 ALA A C 1
ATOM 825 O O . ALA A 1 101 ? -7.785 1.470 8.666 1.00 98.12 101 ALA A O 1
ATOM 826 N N . SER A 1 102 ? -6.533 0.516 7.059 1.00 96.94 102 SER A N 1
ATOM 827 C CA . SER A 1 102 ? -6.083 -0.621 7.875 1.00 96.94 102 SER A CA 1
ATOM 828 C C . SER A 1 102 ? -5.345 -0.182 9.146 1.00 96.94 102 SER A C 1
ATOM 830 O O . SER A 1 102 ? -5.650 -0.656 10.243 1.00 96.94 102 SER A O 1
ATOM 832 N N . MET A 1 103 ? -4.416 0.774 9.047 1.00 96.94 103 MET A N 1
ATOM 833 C CA . MET A 1 103 ? -3.680 1.293 10.210 1.00 96.94 103 MET A CA 1
ATOM 834 C C . MET A 1 103 ? -4.588 1.997 11.227 1.00 96.94 103 MET A C 1
ATOM 836 O O . MET A 1 103 ? -4.438 1.804 12.439 1.00 96.94 103 MET A O 1
ATOM 840 N N . LEU A 1 104 ? -5.542 2.797 10.746 1.00 97.19 104 LEU A N 1
ATOM 841 C CA . LEU A 1 104 ? -6.522 3.488 11.584 1.00 97.19 104 LEU A CA 1
ATOM 842 C C . LEU A 1 104 ? -7.463 2.505 12.278 1.00 97.19 104 LEU A C 1
ATOM 844 O O . LEU A 1 104 ? -7.760 2.684 13.458 1.00 97.19 104 LEU A O 1
ATOM 848 N N . TRP A 1 105 ? -7.869 1.430 11.598 1.00 95.38 105 TRP A N 1
ATOM 849 C CA . TRP A 1 105 ? -8.733 0.397 12.172 1.00 95.38 105 TRP A CA 1
ATOM 850 C C . TRP A 1 105 ? -8.120 -0.281 13.407 1.00 95.38 105 TRP A C 1
ATOM 852 O O . TRP A 1 105 ? -8.809 -0.546 14.400 1.00 95.38 105 TRP A O 1
ATOM 862 N N . HIS A 1 106 ? -6.799 -0.490 13.391 1.00 90.88 106 HIS A N 1
ATOM 863 C CA . HIS A 1 106 ? -6.028 -1.001 14.530 1.00 90.88 106 HIS A CA 1
ATOM 864 C C . HIS A 1 106 ? -5.937 -0.025 15.721 1.00 90.88 106 HIS A C 1
ATOM 866 O O . HIS A 1 106 ? -5.351 -0.368 16.752 1.00 90.88 106 HIS A O 1
ATOM 872 N N . THR A 1 107 ? -6.507 1.177 15.606 1.00 90.69 107 THR A N 1
ATOM 873 C CA . THR A 1 107 ? -6.601 2.178 16.672 1.00 90.69 107 THR A CA 1
ATOM 874 C C . THR A 1 107 ? -8.082 2.399 17.011 1.00 90.69 107 THR A C 1
ATOM 876 O O . THR A 1 107 ? -8.763 3.110 16.278 1.00 90.69 107 THR A O 1
ATOM 879 N N . PRO A 1 108 ? -8.622 1.827 18.110 1.00 88.81 108 PRO A N 1
ATOM 880 C CA . PRO A 1 108 ? -10.070 1.781 18.364 1.00 88.81 108 PRO A CA 1
ATOM 881 C C . PRO A 1 108 ? -10.804 3.124 18.253 1.00 88.81 108 PRO A C 1
ATOM 883 O O . PRO A 1 108 ? -11.877 3.189 17.661 1.00 88.81 108 PRO A O 1
ATOM 886 N N . ILE A 1 109 ? -10.197 4.204 18.754 1.00 93.12 109 ILE A N 1
ATOM 887 C CA . ILE A 1 109 ? -10.770 5.563 18.738 1.00 93.12 109 ILE A CA 1
ATOM 888 C C . ILE A 1 109 ? -10.885 6.121 17.303 1.00 93.12 109 ILE A C 1
ATOM 890 O O . ILE A 1 109 ? -11.722 6.976 17.035 1.00 93.12 109 ILE A O 1
ATOM 894 N N . ARG A 1 110 ? -10.093 5.599 16.358 1.00 94.69 110 ARG A N 1
ATOM 895 C CA . ARG A 1 110 ? -9.976 6.089 14.975 1.00 94.69 110 ARG A CA 1
ATOM 896 C C . ARG A 1 110 ? -10.687 5.209 13.942 1.00 94.69 110 ARG A C 1
ATOM 898 O O . ARG A 1 110 ? -10.566 5.438 12.743 1.00 94.69 110 ARG A O 1
ATOM 905 N N . ARG A 1 111 ? -11.483 4.222 14.370 1.00 94.62 111 ARG A N 1
ATOM 906 C CA . ARG A 1 111 ? -12.248 3.353 13.449 1.00 94.62 111 ARG A CA 1
ATOM 907 C C . ARG A 1 111 ? -13.268 4.113 12.603 1.00 94.62 111 ARG A C 1
ATOM 909 O O . ARG A 1 111 ? -13.537 3.721 11.472 1.00 94.62 111 ARG A O 1
ATOM 916 N N . LYS A 1 112 ? -13.816 5.217 13.122 1.00 95.44 112 LYS A N 1
ATOM 917 C CA . LYS A 1 112 ? -14.691 6.103 12.343 1.00 95.44 112 LYS A CA 1
ATOM 918 C C . LYS A 1 112 ? -13.944 6.707 11.150 1.00 95.44 112 LYS A C 1
ATOM 920 O O . LYS A 1 112 ? -14.466 6.670 10.043 1.00 95.44 112 LYS A O 1
ATOM 925 N N . GLU A 1 113 ? -12.719 7.186 11.364 1.00 97.12 113 GLU A N 1
ATOM 926 C CA . GLU A 1 113 ? -11.859 7.698 10.288 1.00 97.12 113 GLU A CA 1
ATOM 927 C C . GLU A 1 113 ? -11.504 6.589 9.286 1.00 97.12 113 GLU A C 1
ATOM 929 O O . GLU A 1 113 ? -11.564 6.806 8.080 1.00 97.12 113 GLU A O 1
ATOM 934 N N . ALA A 1 114 ? -11.203 5.375 9.766 1.00 97.44 114 ALA A N 1
ATOM 935 C CA . ALA A 1 114 ? -10.951 4.226 8.893 1.00 97.44 114 ALA A CA 1
ATOM 936 C C . ALA A 1 114 ? -12.136 3.952 7.949 1.00 97.44 114 ALA A C 1
ATOM 938 O O . ALA A 1 114 ? -11.945 3.802 6.745 1.00 97.44 114 ALA A O 1
ATOM 939 N N . ASN A 1 115 ? -13.364 3.951 8.480 1.00 96.88 115 ASN A N 1
ATOM 940 C CA . ASN A 1 115 ? -14.581 3.756 7.689 1.00 96.88 115 ASN A CA 1
ATOM 941 C C . ASN A 1 115 ? -14.831 4.874 6.669 1.00 96.88 115 ASN A C 1
ATOM 943 O O . ASN A 1 115 ? -15.315 4.584 5.578 1.00 96.88 115 ASN A O 1
ATOM 947 N N . GLN A 1 116 ? -14.489 6.126 6.989 1.00 97.88 116 GLN A N 1
ATOM 948 C CA . GLN A 1 116 ? -14.586 7.242 6.039 1.00 97.88 116 GLN A CA 1
ATOM 949 C C . GLN A 1 116 ? -13.638 7.052 4.850 1.00 97.88 116 GLN A C 1
ATOM 951 O O . GLN A 1 116 ? -14.011 7.327 3.715 1.00 97.88 116 GLN A O 1
ATOM 956 N N . ILE A 1 117 ? -12.431 6.530 5.087 1.00 98.12 117 ILE A N 1
ATOM 957 C CA . ILE A 1 117 ? -11.496 6.217 3.999 1.00 98.12 117 ILE A CA 1
ATOM 958 C C . ILE A 1 117 ? -12.009 5.053 3.144 1.00 98.12 117 ILE A C 1
ATOM 960 O O . ILE A 1 117 ? -11.915 5.120 1.921 1.00 98.12 117 ILE A O 1
ATOM 964 N N . VAL A 1 118 ? -12.577 4.007 3.756 1.00 97.69 118 VAL A N 1
ATOM 965 C CA . VAL A 1 118 ? -13.202 2.905 2.998 1.00 97.69 118 VAL A CA 1
ATOM 966 C C . VAL A 1 118 ? -14.358 3.418 2.145 1.00 97.69 118 VAL A C 1
ATOM 968 O O . VAL A 1 118 ? -14.451 3.053 0.980 1.00 97.69 118 VAL A O 1
ATOM 971 N N . GLN A 1 119 ? -15.186 4.315 2.682 1.00 97.75 119 GLN A N 1
ATOM 972 C CA . GLN A 1 119 ? -16.247 4.953 1.908 1.00 97.75 119 GLN A CA 1
ATOM 973 C C . GLN A 1 119 ? -15.680 5.747 0.721 1.00 97.75 119 GLN A C 1
ATOM 975 O O . GLN A 1 119 ? -16.157 5.579 -0.396 1.00 97.75 119 GLN A O 1
ATOM 980 N N . LYS A 1 120 ? -14.614 6.536 0.921 1.00 97.25 120 LYS A N 1
ATOM 981 C CA . LYS A 1 120 ? -13.929 7.227 -0.185 1.00 97.25 120 LYS A CA 1
ATOM 982 C C . LYS A 1 120 ? -13.456 6.234 -1.258 1.00 97.25 120 LYS A C 1
ATOM 984 O O . LYS A 1 120 ? -13.656 6.464 -2.445 1.00 97.25 120 LYS A O 1
ATOM 989 N N . LEU A 1 121 ? -12.841 5.120 -0.858 1.00 97.88 121 LEU A N 1
ATOM 990 C CA . LEU A 1 121 ? -12.406 4.064 -1.781 1.00 97.88 121 LEU A CA 1
ATOM 991 C C . LEU A 1 121 ? -13.583 3.447 -2.558 1.00 97.88 121 LEU A C 1
ATOM 993 O O . LEU A 1 121 ? -13.454 3.154 -3.746 1.00 97.88 121 LEU A O 1
ATOM 997 N N . GLU A 1 122 ? -14.734 3.256 -1.914 1.00 97.19 122 GLU A N 1
ATOM 998 C CA . GLU A 1 122 ? -15.967 2.790 -2.559 1.00 97.19 122 GLU A CA 1
ATOM 999 C C . GLU A 1 122 ? -16.520 3.820 -3.554 1.00 97.19 122 GLU A C 1
ATOM 1001 O O . GLU A 1 122 ? -16.915 3.440 -4.653 1.00 97.19 122 GLU A O 1
ATOM 1006 N N . GLU A 1 123 ? -16.479 5.112 -3.228 1.00 96.81 123 GLU A N 1
ATOM 1007 C CA . GLU A 1 123 ? -16.874 6.202 -4.129 1.00 96.81 123 GLU A CA 1
ATOM 1008 C C . GLU A 1 123 ? -15.981 6.265 -5.376 1.00 96.81 123 GLU A C 1
ATOM 1010 O O . GLU A 1 123 ? -16.490 6.468 -6.482 1.00 96.81 123 GLU A O 1
ATOM 1015 N N . LEU A 1 124 ? -14.676 5.986 -5.234 1.00 96.38 124 LEU A N 1
ATOM 1016 C CA . LEU A 1 124 ? -13.750 5.911 -6.369 1.00 96.38 124 LEU A CA 1
ATOM 1017 C C . LEU A 1 124 ? -14.174 4.869 -7.406 1.00 96.38 124 LEU A C 1
ATOM 1019 O O . LEU A 1 124 ? -13.862 5.062 -8.579 1.00 96.38 124 LEU A O 1
ATOM 1023 N N . ARG A 1 125 ? -14.920 3.817 -7.033 1.00 95.25 125 ARG A N 1
ATOM 1024 C CA . ARG A 1 125 ? -15.424 2.808 -7.987 1.00 95.25 125 ARG A CA 1
ATOM 1025 C C . ARG A 1 125 ? -16.296 3.402 -9.090 1.00 95.25 125 ARG A C 1
ATOM 1027 O O . ARG A 1 125 ? -16.385 2.816 -10.162 1.00 95.25 125 ARG A O 1
ATOM 1034 N N . ASN A 1 126 ? -16.919 4.548 -8.827 1.00 94.31 126 ASN A N 1
ATOM 1035 C CA . ASN A 1 126 ? -17.816 5.223 -9.762 1.00 94.31 126 ASN A CA 1
ATOM 1036 C C . ASN A 1 126 ? -17.086 6.201 -10.698 1.00 94.31 126 ASN A C 1
ATOM 1038 O O . ASN A 1 126 ? -17.734 6.917 -11.453 1.00 94.31 126 ASN A O 1
ATOM 1042 N N . THR A 1 127 ? -15.754 6.269 -10.631 1.00 94.62 127 THR A N 1
ATOM 1043 C CA . THR A 1 127 ? -14.943 7.147 -11.483 1.00 94.62 127 THR A CA 1
ATOM 1044 C C . THR A 1 127 ? -14.432 6.396 -12.713 1.00 94.62 127 THR A C 1
ATOM 1046 O O . THR A 1 127 ? -14.011 5.242 -12.618 1.00 94.62 127 THR A O 1
ATOM 1049 N N . ASP A 1 128 ? -14.377 7.072 -13.863 1.00 89.50 128 ASP A N 1
ATOM 1050 C CA . ASP A 1 128 ? -13.935 6.482 -15.141 1.00 89.50 128 ASP A CA 1
ATOM 1051 C C . ASP A 1 128 ? -12.478 5.963 -15.114 1.00 89.50 128 ASP A C 1
ATOM 1053 O O . ASP A 1 128 ? -12.070 5.143 -15.938 1.00 89.50 128 ASP A O 1
ATOM 1057 N N . GLY A 1 129 ? -11.672 6.413 -14.145 1.00 92.25 129 GLY A N 1
ATOM 1058 C CA . GLY A 1 129 ? -10.274 6.013 -13.963 1.00 92.25 129 GLY A CA 1
ATOM 1059 C C . GLY A 1 129 ? -10.051 4.843 -13.001 1.00 92.25 129 GLY A C 1
ATOM 1060 O O . GLY A 1 129 ? -8.917 4.367 -12.890 1.00 92.25 129 GLY A O 1
ATOM 1061 N N . PHE A 1 130 ? -11.092 4.364 -12.312 1.00 95.69 130 PHE A N 1
ATOM 1062 C CA . PHE A 1 130 ? -10.952 3.424 -11.197 1.00 95.69 130 PHE A CA 1
ATOM 1063 C C . PHE A 1 130 ? -10.210 2.141 -11.562 1.00 95.69 130 PHE A C 1
ATOM 1065 O O . PHE A 1 130 ? -9.309 1.701 -10.846 1.00 95.69 130 PHE A O 1
ATOM 1072 N N . HIS A 1 131 ? -10.570 1.555 -12.703 1.00 94.88 131 HIS A N 1
ATOM 1073 C CA . HIS A 1 131 ? -9.948 0.330 -13.183 1.00 94.88 131 HIS A CA 1
ATOM 1074 C C . HIS A 1 131 ? -8.424 0.491 -13.294 1.00 94.88 131 HIS A C 1
ATOM 1076 O O . HIS A 1 131 ? -7.670 -0.321 -12.761 1.00 94.88 131 HIS A O 1
ATOM 1082 N N . TYR A 1 132 ? -7.956 1.601 -13.872 1.00 95.69 132 TYR A N 1
ATOM 1083 C CA . TYR A 1 132 ? -6.523 1.855 -13.994 1.00 95.69 132 TYR A CA 1
ATOM 1084 C C . TYR A 1 132 ? -5.857 2.178 -12.648 1.00 95.69 132 TYR A C 1
ATOM 1086 O O . TYR A 1 132 ? -4.712 1.786 -12.422 1.00 95.69 132 TYR A O 1
ATOM 1094 N N . LEU A 1 133 ? -6.563 2.821 -11.709 1.00 95.81 133 LEU A N 1
ATOM 1095 C CA . LEU A 1 133 ? -6.068 2.983 -10.335 1.00 95.81 133 LEU A CA 1
ATOM 1096 C C . LEU A 1 133 ? -5.807 1.621 -9.670 1.00 95.81 133 LEU A C 1
ATOM 1098 O O . LEU A 1 133 ? -4.773 1.452 -9.020 1.00 95.81 133 LEU A O 1
ATOM 1102 N N . GLN A 1 134 ? -6.684 0.631 -9.872 1.00 96.38 134 GLN A N 1
ATOM 1103 C CA . GLN A 1 134 ? -6.466 -0.728 -9.363 1.00 96.38 134 GLN A CA 1
ATOM 1104 C C . GLN A 1 134 ? -5.266 -1.417 -10.021 1.00 96.38 134 GLN A C 1
ATOM 1106 O O . GLN A 1 134 ? -4.507 -2.098 -9.329 1.00 96.38 134 GLN A O 1
ATOM 1111 N N . VAL A 1 135 ? -5.070 -1.240 -11.333 1.00 96.69 135 VAL A N 1
ATOM 1112 C CA . VAL A 1 135 ? -3.895 -1.764 -12.053 1.00 96.69 135 VAL A CA 1
ATOM 1113 C C . VAL A 1 135 ? -2.608 -1.184 -11.464 1.00 96.69 135 VAL A C 1
ATOM 1115 O O . VAL A 1 135 ? -1.712 -1.945 -11.091 1.00 96.69 135 VAL A O 1
ATOM 1118 N N . LYS A 1 136 ? -2.542 0.144 -11.271 1.00 95.81 136 LYS A N 1
ATOM 1119 C CA . LYS A 1 136 ? -1.399 0.810 -10.619 1.00 95.81 136 LYS A CA 1
ATOM 1120 C C . LYS A 1 136 ? -1.139 0.261 -9.215 1.00 95.81 136 LYS A C 1
ATOM 1122 O O . LYS A 1 136 ? 0.006 -0.032 -8.880 1.00 95.81 136 LYS A O 1
ATOM 1127 N N . ALA A 1 137 ? -2.191 0.079 -8.418 1.00 97.06 137 ALA A N 1
ATOM 1128 C CA . ALA A 1 137 ? -2.079 -0.424 -7.051 1.00 97.06 137 ALA A CA 1
ATOM 1129 C C . ALA A 1 137 ? -1.551 -1.870 -6.997 1.00 97.06 137 ALA A C 1
ATOM 1131 O O . ALA A 1 137 ? -0.689 -2.195 -6.182 1.00 97.06 137 ALA A O 1
ATOM 1132 N N . LYS A 1 138 ? -1.995 -2.739 -7.914 1.00 97.19 138 LYS A N 1
ATOM 1133 C CA . LYS A 1 138 ? -1.457 -4.104 -8.056 1.00 97.19 138 LYS A CA 1
ATOM 1134 C C . LYS A 1 138 ? 0.008 -4.104 -8.511 1.00 97.19 138 LYS A C 1
ATOM 1136 O O . LYS A 1 138 ? 0.791 -4.917 -8.021 1.00 97.19 138 LYS A O 1
ATOM 1141 N N . ALA A 1 139 ? 0.386 -3.205 -9.421 1.00 96.56 139 ALA A N 1
ATOM 1142 C CA . ALA A 1 139 ? 1.770 -3.059 -9.872 1.00 96.56 139 ALA A CA 1
ATOM 1143 C C . ALA A 1 139 ? 2.697 -2.597 -8.734 1.00 96.56 139 ALA A C 1
ATOM 1145 O O . ALA A 1 139 ? 3.819 -3.081 -8.607 1.00 96.56 139 ALA A O 1
ATOM 1146 N N . GLU A 1 140 ? 2.215 -1.699 -7.873 1.00 96.12 140 GLU A N 1
ATOM 1147 C CA . GLU A 1 140 ? 2.910 -1.299 -6.648 1.00 96.12 140 GLU A CA 1
ATOM 1148 C C . GLU A 1 140 ? 3.105 -2.483 -5.692 1.00 96.12 140 GLU A C 1
ATOM 1150 O O . GLU A 1 140 ? 4.241 -2.765 -5.315 1.00 96.12 140 GLU A O 1
ATOM 1155 N N . MET A 1 141 ? 2.062 -3.279 -5.428 1.00 95.50 141 MET A N 1
ATOM 1156 C CA . MET A 1 141 ? 2.206 -4.498 -4.617 1.00 95.50 141 MET A CA 1
ATOM 1157 C C . MET A 1 141 ? 3.229 -5.492 -5.196 1.00 95.50 141 MET A C 1
ATOM 1159 O O . MET A 1 141 ? 3.938 -6.164 -4.443 1.00 95.50 141 MET A O 1
ATOM 1163 N N . ALA A 1 142 ? 3.336 -5.597 -6.525 1.00 95.50 142 ALA A N 1
ATOM 1164 C CA . ALA A 1 142 ? 4.351 -6.427 -7.175 1.00 95.50 142 ALA A CA 1
ATOM 1165 C C . ALA A 1 142 ? 5.777 -5.923 -6.882 1.00 95.50 142 ALA A C 1
ATOM 1167 O O . ALA A 1 142 ? 6.679 -6.718 -6.597 1.00 95.50 142 ALA A O 1
ATOM 1168 N N . ALA A 1 143 ? 5.982 -4.604 -6.905 1.00 93.69 143 ALA A N 1
ATOM 1169 C CA . ALA A 1 143 ? 7.247 -3.981 -6.524 1.00 93.69 143 ALA A CA 1
ATOM 1170 C C . ALA A 1 143 ? 7.568 -4.198 -5.035 1.00 93.69 143 ALA A C 1
ATOM 1172 O O . ALA A 1 143 ? 8.713 -4.500 -4.689 1.00 93.69 143 ALA A O 1
ATOM 1173 N N . ASP A 1 144 ? 6.564 -4.135 -4.161 1.00 93.25 144 ASP A N 1
ATOM 1174 C CA . ASP A 1 144 ? 6.744 -4.379 -2.729 1.00 93.25 144 ASP A CA 1
ATOM 1175 C C . ASP A 1 144 ? 7.177 -5.816 -2.437 1.00 93.25 144 ASP A C 1
ATOM 1177 O O . ASP A 1 144 ? 8.119 -6.033 -1.670 1.00 93.25 144 ASP A O 1
ATOM 1181 N N . TYR A 1 145 ? 6.570 -6.811 -3.096 1.00 92.69 145 TYR A N 1
ATOM 1182 C CA . TYR A 1 145 ? 7.015 -8.204 -2.984 1.00 92.69 145 TYR A CA 1
ATOM 1183 C C . TYR A 1 145 ? 8.502 -8.359 -3.323 1.00 92.69 145 TYR A C 1
ATOM 1185 O O . TYR A 1 145 ? 9.235 -9.025 -2.589 1.00 92.69 145 TYR A O 1
ATOM 1193 N N . MET A 1 146 ? 8.976 -7.678 -4.369 1.00 90.31 146 MET A N 1
ATOM 1194 C CA . MET A 1 146 ? 10.394 -7.681 -4.737 1.00 90.31 146 MET A CA 1
ATOM 1195 C C . MET A 1 146 ? 11.291 -7.066 -3.655 1.00 90.31 146 MET A C 1
ATOM 1197 O O . MET A 1 146 ? 12.393 -7.569 -3.422 1.00 90.31 146 MET A O 1
ATOM 1201 N N . ARG A 1 147 ? 10.829 -6.027 -2.947 1.00 88.62 147 ARG A N 1
ATOM 1202 C CA . ARG A 1 147 ? 11.576 -5.388 -1.848 1.00 88.62 147 ARG A CA 1
ATOM 1203 C C . ARG A 1 147 ? 11.637 -6.245 -0.579 1.00 88.62 147 ARG A C 1
ATOM 1205 O O . ARG A 1 147 ? 12.608 -6.151 0.173 1.00 88.62 147 ARG A O 1
ATOM 1212 N N . PHE A 1 148 ? 10.665 -7.132 -0.358 1.00 85.12 148 PHE A N 1
ATOM 1213 C CA . PHE A 1 148 ? 10.724 -8.117 0.732 1.00 85.12 148 PHE A CA 1
ATOM 1214 C C . PHE A 1 148 ? 11.696 -9.276 0.465 1.00 85.12 148 PHE A C 1
ATOM 1216 O O . PHE A 1 148 ? 12.129 -9.942 1.412 1.00 85.12 148 PHE A O 1
ATOM 1223 N N . GLY A 1 149 ? 12.103 -9.473 -0.790 1.00 82.88 149 GLY A N 1
ATOM 1224 C CA . GLY A 1 149 ? 13.189 -10.363 -1.191 1.00 82.88 149 GLY A CA 1
ATOM 1225 C C . GLY A 1 149 ? 12.750 -11.557 -2.041 1.00 82.88 149 GLY A C 1
ATOM 1226 O O . GLY A 1 149 ? 11.572 -11.760 -2.322 1.00 82.88 149 GLY A O 1
ATOM 1227 N N . HIS A 1 150 ? 13.736 -12.375 -2.422 1.00 80.38 150 HIS A N 1
ATOM 1228 C CA . HIS A 1 150 ? 13.619 -13.433 -3.438 1.00 80.38 150 HIS A CA 1
ATOM 1229 C C . HIS A 1 150 ? 12.477 -14.438 -3.211 1.00 80.38 150 HIS A C 1
ATOM 1231 O O . HIS A 1 150 ? 11.895 -14.948 -4.160 1.00 80.38 150 HIS A O 1
ATOM 1237 N N . ARG A 1 151 ? 12.113 -14.705 -1.951 1.00 81.94 151 ARG A N 1
ATOM 1238 C CA . ARG A 1 151 ? 11.049 -15.664 -1.600 1.00 81.94 151 ARG A CA 1
ATOM 1239 C C . ARG A 1 151 ? 9.668 -15.261 -2.114 1.00 81.94 151 ARG A C 1
ATOM 1241 O O . ARG A 1 151 ? 8.770 -16.092 -2.139 1.00 81.94 151 ARG A O 1
ATOM 1248 N N . PHE A 1 152 ? 9.483 -13.995 -2.477 1.00 87.31 152 PHE A N 1
ATOM 1249 C CA . PHE A 1 152 ? 8.209 -13.465 -2.959 1.00 87.31 152 PHE A CA 1
ATOM 1250 C C . PHE A 1 152 ? 8.248 -13.085 -4.440 1.00 87.31 152 PHE A C 1
ATOM 1252 O O . PHE A 1 152 ? 7.290 -12.514 -4.957 1.00 87.31 152 PHE A O 1
ATOM 1259 N N . THR A 1 153 ? 9.340 -13.415 -5.130 1.00 89.81 153 THR A N 1
ATOM 1260 C CA . THR A 1 153 ? 9.530 -13.084 -6.540 1.00 89.81 153 THR A CA 1
ATOM 1261 C C . THR A 1 153 ? 8.472 -13.729 -7.433 1.00 89.81 153 THR A C 1
ATOM 1263 O O . THR A 1 153 ? 7.987 -13.067 -8.342 1.00 89.81 153 THR A O 1
ATOM 1266 N N . GLU A 1 154 ? 8.026 -14.952 -7.142 1.00 89.62 154 GLU A N 1
ATOM 1267 C CA . GLU A 1 154 ? 6.934 -15.593 -7.893 1.00 89.62 154 GLU A CA 1
ATOM 1268 C C . GLU A 1 154 ? 5.631 -14.781 -7.825 1.00 89.62 154 GLU A C 1
ATOM 1270 O O . GLU A 1 154 ? 5.005 -14.521 -8.850 1.00 89.62 154 GLU A O 1
ATOM 1275 N N . LYS A 1 155 ? 5.271 -14.274 -6.638 1.00 92.19 155 LYS A N 1
ATOM 1276 C CA . LYS A 1 155 ? 4.076 -13.428 -6.462 1.00 92.19 155 LYS A CA 1
ATOM 1277 C C . LYS A 1 155 ? 4.201 -12.106 -7.210 1.00 92.19 155 LYS A C 1
ATOM 1279 O O . LYS A 1 155 ? 3.219 -11.618 -7.767 1.00 92.19 155 LYS A O 1
ATOM 1284 N N . ALA A 1 156 ? 5.405 -11.534 -7.235 1.00 94.38 156 ALA A N 1
ATOM 1285 C CA . ALA A 1 156 ? 5.681 -10.349 -8.034 1.00 94.38 156 ALA A CA 1
ATOM 1286 C C . ALA A 1 156 ? 5.509 -10.633 -9.536 1.00 94.38 156 ALA A C 1
ATOM 1288 O O . ALA A 1 156 ? 4.840 -9.857 -10.211 1.00 94.38 156 ALA A O 1
ATOM 1289 N N . ILE A 1 157 ? 6.049 -11.748 -10.046 1.00 94.94 157 ILE A N 1
ATOM 1290 C CA . ILE A 1 157 ? 5.899 -12.174 -11.450 1.00 94.94 157 ILE A CA 1
ATOM 1291 C C . ILE A 1 157 ? 4.419 -12.333 -11.809 1.00 94.94 157 ILE A C 1
ATOM 1293 O O . ILE A 1 157 ? 3.969 -11.779 -12.811 1.00 94.94 157 ILE A O 1
ATOM 1297 N N . ASP A 1 158 ? 3.646 -13.035 -10.978 1.00 95.38 158 ASP A N 1
ATOM 1298 C CA . ASP A 1 158 ? 2.219 -13.259 -11.217 1.00 95.38 158 ASP A CA 1
ATOM 1299 C C . ASP A 1 158 ? 1.420 -11.951 -11.256 1.00 95.38 158 ASP A C 1
ATOM 1301 O O . ASP A 1 158 ? 0.528 -11.796 -12.092 1.00 95.38 158 ASP A O 1
ATOM 1305 N N . LEU A 1 159 ? 1.727 -10.993 -10.376 1.00 96.12 159 LEU A N 1
ATOM 1306 C CA . LEU A 1 159 ? 1.088 -9.677 -10.409 1.00 96.12 159 LEU A CA 1
ATOM 1307 C C . LEU A 1 159 ? 1.518 -8.864 -11.630 1.00 96.12 159 LEU A C 1
ATOM 1309 O O . LEU A 1 159 ? 0.654 -8.307 -12.303 1.00 96.12 159 LEU A O 1
ATOM 1313 N N . TYR A 1 160 ? 2.812 -8.826 -11.955 1.00 97.00 160 TYR A N 1
ATOM 1314 C CA . TYR A 1 160 ? 3.309 -8.113 -13.132 1.00 97.00 160 TYR A CA 1
ATOM 1315 C C . TYR A 1 160 ? 2.690 -8.640 -14.431 1.00 97.00 160 TYR A C 1
ATOM 1317 O O . TYR A 1 160 ? 2.232 -7.846 -15.250 1.00 97.00 160 TYR A O 1
ATOM 1325 N N . ASN A 1 161 ? 2.590 -9.962 -14.590 1.00 97.00 161 ASN A N 1
ATOM 1326 C CA . ASN A 1 161 ? 1.947 -10.583 -15.751 1.00 97.00 161 ASN A CA 1
ATOM 1327 C C . ASN A 1 161 ? 0.457 -10.218 -15.875 1.00 97.00 161 ASN A C 1
ATOM 1329 O O . ASN A 1 161 ? -0.059 -10.176 -16.987 1.00 97.00 161 ASN A O 1
ATOM 1333 N N . LYS A 1 162 ? -0.230 -9.927 -14.760 1.00 96.44 162 LYS A N 1
ATOM 1334 C CA . LYS A 1 162 ? -1.621 -9.446 -14.772 1.00 96.44 162 LYS A CA 1
ATOM 1335 C C . LYS A 1 162 ? -1.727 -7.968 -15.151 1.00 96.44 162 LYS A C 1
ATOM 1337 O O . LYS A 1 162 ? -2.626 -7.610 -15.891 1.00 96.44 162 LYS A O 1
ATOM 1342 N N . VAL A 1 163 ? -0.833 -7.112 -14.650 1.00 97.12 163 VAL A N 1
ATOM 1343 C CA . VAL A 1 163 ? -0.956 -5.648 -14.823 1.00 97.12 163 VAL A CA 1
ATOM 1344 C C . VAL A 1 163 ? -0.326 -5.114 -16.108 1.00 97.12 163 VAL A C 1
ATOM 1346 O O . VAL A 1 163 ? -0.789 -4.103 -16.621 1.00 97.12 163 VAL A O 1
ATOM 1349 N N . ILE A 1 164 ? 0.717 -5.758 -16.646 1.00 97.06 164 ILE A N 1
ATOM 1350 C CA . ILE A 1 164 ? 1.416 -5.283 -17.855 1.00 97.06 164 ILE A CA 1
ATOM 1351 C C . ILE A 1 164 ? 0.497 -5.210 -19.088 1.00 97.06 164 ILE A C 1
ATOM 1353 O O . ILE A 1 164 ? 0.578 -4.201 -19.788 1.00 97.06 164 ILE A O 1
ATOM 1357 N N . PRO A 1 165 ? -0.387 -6.194 -19.362 1.00 96.88 165 PRO A N 1
ATOM 1358 C CA . PRO A 1 165 ? -1.335 -6.101 -20.476 1.00 96.88 165 PRO A CA 1
ATOM 1359 C C . PRO A 1 165 ? -2.315 -4.924 -20.368 1.00 96.88 165 PRO A C 1
ATOM 1361 O O . PRO A 1 165 ? -2.798 -4.434 -21.382 1.00 96.88 165 PRO A O 1
ATOM 1364 N N . GLU A 1 166 ? -2.595 -4.464 -19.146 1.00 96.12 166 GLU A N 1
ATOM 1365 C CA . GLU A 1 166 ? -3.505 -3.349 -18.846 1.00 96.12 166 GLU A CA 1
ATOM 1366 C C . GLU A 1 166 ? -2.751 -2.013 -18.647 1.00 96.12 166 GLU A C 1
ATOM 1368 O O . GLU A 1 166 ? -3.346 -0.991 -18.293 1.00 96.12 166 GLU A O 1
ATOM 1373 N N . GLY A 1 167 ? -1.427 -2.013 -18.833 1.00 92.56 167 GLY A N 1
ATOM 1374 C CA . GLY A 1 167 ? -0.566 -0.861 -18.590 1.00 92.56 167 GLY A CA 1
ATOM 1375 C C . GLY A 1 167 ? -0.678 0.229 -19.646 1.00 92.56 167 GLY A C 1
ATOM 1376 O O . GLY A 1 167 ? -0.923 -0.036 -20.821 1.00 92.56 167 GLY A O 1
ATOM 1377 N N . ARG A 1 168 ? -0.464 1.475 -19.215 1.00 93.25 168 ARG A N 1
ATOM 1378 C CA . ARG A 1 168 ? -0.367 2.641 -20.100 1.00 93.25 168 ARG A CA 1
ATOM 1379 C C . ARG A 1 168 ? 1.070 3.150 -20.118 1.00 93.25 168 ARG A C 1
ATOM 1381 O O . ARG A 1 168 ? 1.857 2.895 -19.206 1.00 93.25 168 ARG A O 1
ATOM 1388 N N . GLU A 1 169 ? 1.408 3.825 -21.204 1.00 88.88 169 GLU A N 1
ATOM 1389 C CA . GLU A 1 169 ? 2.698 4.483 -21.366 1.00 88.88 169 GLU A CA 1
ATOM 1390 C C . GLU A 1 169 ? 2.725 5.803 -20.575 1.00 88.88 169 GLU A C 1
ATOM 1392 O O . GLU A 1 169 ? 1.740 6.544 -20.645 1.00 88.88 169 GLU A O 1
ATOM 1397 N N . PRO A 1 170 ? 3.830 6.141 -19.878 1.00 87.00 170 PRO A N 1
ATOM 1398 C CA . PRO A 1 170 ? 5.120 5.438 -19.841 1.00 87.00 170 PRO A CA 1
ATOM 1399 C C . PRO A 1 170 ? 5.283 4.409 -18.700 1.00 87.00 170 PRO A C 1
ATOM 1401 O O . PRO A 1 170 ? 6.330 3.762 -18.606 1.00 87.00 170 PRO A O 1
ATOM 1404 N N . GLU A 1 171 ? 4.314 4.260 -17.791 1.00 89.44 171 GLU A N 1
ATOM 1405 C CA . GLU A 1 171 ? 4.484 3.475 -16.556 1.00 89.44 171 GLU A CA 1
ATOM 1406 C C . GLU A 1 171 ? 4.683 1.978 -16.803 1.00 89.44 171 GLU A C 1
ATOM 1408 O O . GLU A 1 171 ? 5.382 1.308 -16.035 1.00 89.44 171 GLU A O 1
ATOM 1413 N N . VAL A 1 172 ? 4.117 1.447 -17.888 1.00 93.88 172 VAL A N 1
ATOM 1414 C CA . VAL A 1 172 ? 4.255 0.035 -18.260 1.00 93.88 172 VAL A CA 1
ATOM 1415 C C . VAL A 1 172 ? 5.721 -0.384 -18.437 1.00 93.88 172 VAL A C 1
ATOM 1417 O O . VAL A 1 172 ? 6.064 -1.531 -18.142 1.00 93.88 172 VAL A O 1
ATOM 1420 N N . TRP A 1 173 ? 6.620 0.525 -18.839 1.00 93.00 173 TRP A N 1
ATOM 1421 C CA . TRP A 1 173 ? 8.056 0.230 -18.918 1.00 93.00 173 TRP A CA 1
ATOM 1422 C C . TRP A 1 173 ? 8.678 -0.019 -17.551 1.00 93.00 173 TRP A C 1
ATOM 1424 O O . TRP A 1 173 ? 9.499 -0.928 -17.414 1.00 93.00 173 TRP A O 1
ATOM 1434 N N . ASP A 1 174 ? 8.269 0.733 -16.528 1.00 91.31 174 ASP A N 1
ATOM 1435 C CA . ASP A 1 174 ? 8.746 0.512 -15.164 1.00 91.31 174 ASP A CA 1
ATOM 1436 C C . ASP A 1 174 ? 8.277 -0.860 -14.653 1.00 91.31 174 ASP A C 1
ATOM 1438 O O . ASP A 1 174 ? 9.024 -1.555 -13.961 1.00 91.31 174 ASP A O 1
ATOM 1442 N N . TRP A 1 175 ? 7.075 -1.296 -15.042 1.00 95.31 175 TRP A N 1
ATOM 1443 C CA . TRP A 1 175 ? 6.542 -2.610 -14.667 1.00 95.31 175 TRP A CA 1
ATOM 1444 C C . TRP A 1 175 ? 7.229 -3.749 -15.420 1.00 95.31 175 TRP A C 1
ATOM 1446 O O . TRP A 1 175 ? 7.606 -4.740 -14.801 1.00 95.31 175 TRP A O 1
ATOM 1456 N N . LYS A 1 176 ? 7.477 -3.599 -16.728 1.00 96.06 176 LYS A N 1
ATOM 1457 C CA . LYS A 1 176 ? 8.277 -4.550 -17.522 1.00 96.06 176 LYS A CA 1
ATOM 1458 C C . LYS A 1 176 ? 9.700 -4.675 -16.975 1.00 96.06 176 LYS A C 1
ATOM 1460 O O . LYS A 1 176 ? 10.214 -5.782 -16.845 1.00 96.06 176 LYS A O 1
ATOM 1465 N N . MET A 1 177 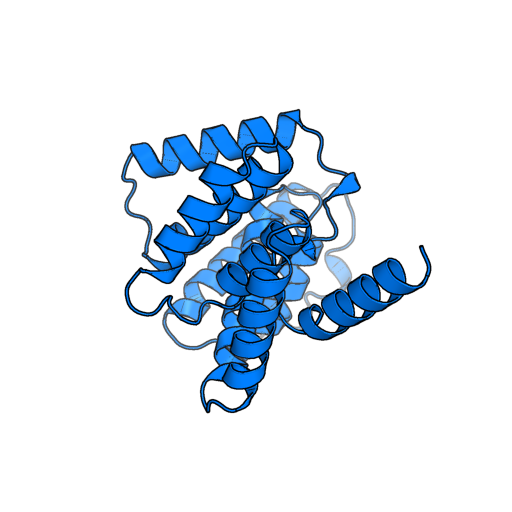? 10.320 -3.558 -16.593 1.00 94.06 177 MET A N 1
ATOM 1466 C CA . MET A 1 177 ? 11.625 -3.549 -15.927 1.00 94.06 177 MET A CA 1
ATOM 1467 C C . MET A 1 177 ? 11.564 -4.261 -14.566 1.00 94.06 177 MET A C 1
ATOM 1469 O O . MET A 1 177 ? 12.460 -5.037 -14.230 1.00 94.06 177 MET A O 1
ATOM 1473 N N . GLY A 1 178 ? 10.503 -4.033 -13.788 1.00 93.38 178 GLY A N 1
ATOM 1474 C CA . GLY A 1 178 ? 10.230 -4.756 -12.545 1.00 93.38 178 GLY A CA 1
ATOM 1475 C C . GLY A 1 178 ? 10.115 -6.269 -12.754 1.00 93.38 178 GLY A C 1
ATOM 1476 O O . GLY A 1 178 ? 10.762 -7.034 -12.038 1.00 93.38 178 GLY A O 1
ATOM 1477 N N . LEU A 1 179 ? 9.373 -6.696 -13.778 1.00 95.56 179 LEU A N 1
ATOM 1478 C CA . LEU A 1 179 ? 9.233 -8.097 -14.171 1.00 95.56 179 LEU A CA 1
ATOM 1479 C C . LEU A 1 179 ? 10.566 -8.705 -14.621 1.00 95.56 179 LEU A C 1
ATOM 1481 O O . LEU A 1 179 ? 10.909 -9.804 -14.197 1.00 95.56 179 LEU A O 1
ATOM 1485 N N . ALA A 1 180 ? 11.358 -7.987 -15.418 1.00 94.31 180 ALA A N 1
ATOM 1486 C CA . ALA A 1 180 ? 12.678 -8.446 -15.843 1.00 94.31 180 ALA A CA 1
ATOM 1487 C C . ALA A 1 180 ? 13.619 -8.667 -14.645 1.00 94.31 180 ALA A C 1
ATOM 1489 O O . ALA A 1 180 ? 14.304 -9.687 -14.570 1.00 94.31 180 ALA A O 1
ATOM 1490 N N . LYS A 1 181 ? 13.611 -7.756 -13.660 1.00 91.75 181 LYS A N 1
ATOM 1491 C CA . LYS A 1 181 ? 14.346 -7.940 -12.395 1.00 91.75 181 LYS A CA 1
ATOM 1492 C C . LYS A 1 181 ? 13.843 -9.159 -11.621 1.00 91.75 181 LYS A C 1
ATOM 1494 O O . LYS A 1 181 ? 14.649 -9.890 -11.052 1.00 91.75 181 LYS A O 1
ATOM 1499 N N . ALA A 1 182 ? 12.530 -9.385 -11.614 1.00 92.12 182 ALA A N 1
ATOM 1500 C CA . ALA A 1 182 ? 11.928 -10.550 -10.982 1.00 92.12 182 ALA A CA 1
ATOM 1501 C C . ALA A 1 182 ? 12.387 -11.855 -11.650 1.00 92.12 182 ALA A C 1
ATOM 1503 O O . ALA A 1 182 ? 12.891 -12.739 -10.962 1.00 92.12 182 ALA A O 1
ATOM 1504 N N . TYR A 1 183 ? 12.342 -11.949 -12.981 1.00 90.75 183 TYR A N 1
ATOM 1505 C CA . TYR A 1 183 ? 12.872 -13.115 -13.690 1.00 90.75 183 TYR A CA 1
ATOM 1506 C C . TYR A 1 183 ? 14.366 -13.314 -13.451 1.00 90.75 183 TYR A C 1
ATOM 1508 O O . TYR A 1 183 ? 14.789 -14.437 -13.182 1.00 90.75 183 TYR A O 1
ATOM 1516 N N . ARG A 1 184 ? 15.161 -12.240 -13.443 1.00 88.12 184 ARG A N 1
ATOM 1517 C CA . ARG A 1 184 ? 16.586 -12.336 -13.113 1.00 88.12 184 ARG A CA 1
ATOM 1518 C C . ARG A 1 184 ? 16.808 -12.961 -11.736 1.00 88.12 184 ARG A C 1
ATOM 1520 O O . ARG A 1 184 ? 17.598 -13.888 -11.630 1.00 88.12 184 ARG A O 1
ATOM 1527 N N . HIS A 1 185 ? 16.065 -12.533 -10.713 1.00 83.56 185 HIS A N 1
ATOM 1528 C CA . HIS A 1 185 ? 16.144 -13.157 -9.389 1.00 83.56 185 HIS A CA 1
ATOM 1529 C C . HIS A 1 185 ? 15.818 -14.657 -9.431 1.00 83.56 185 HIS A C 1
ATOM 1531 O O . HIS A 1 185 ? 16.451 -15.421 -8.714 1.00 83.56 185 HIS A O 1
ATOM 1537 N N . THR A 1 186 ? 14.865 -15.098 -10.262 1.00 81.50 186 THR A N 1
ATOM 1538 C CA . THR A 1 186 ? 14.554 -16.535 -10.412 1.00 81.50 186 THR A CA 1
ATOM 1539 C C . THR A 1 186 ? 15.609 -17.315 -11.195 1.00 81.50 186 THR A C 1
ATOM 1541 O O . THR A 1 186 ? 15.825 -18.491 -10.919 1.00 81.50 186 THR A O 1
ATOM 1544 N N . MET A 1 187 ? 16.291 -16.675 -12.146 1.00 75.88 187 MET A N 1
ATOM 1545 C CA . MET A 1 187 ? 17.366 -17.292 -12.926 1.00 75.88 187 MET A CA 1
ATOM 1546 C C . MET A 1 187 ? 18.652 -17.413 -12.105 1.00 75.88 187 MET A C 1
ATOM 1548 O O . MET A 1 187 ? 19.281 -18.466 -12.120 1.00 75.88 187 MET A O 1
ATOM 1552 N N . ASP A 1 188 ? 18.973 -16.397 -11.298 1.00 63.47 188 ASP A N 1
ATOM 1553 C CA . ASP A 1 188 ? 20.059 -16.449 -10.311 1.00 63.47 188 ASP A CA 1
ATOM 1554 C C . ASP A 1 188 ? 19.815 -17.551 -9.244 1.00 63.47 188 ASP A C 1
ATOM 1556 O O . ASP A 1 188 ? 20.745 -17.978 -8.563 1.00 63.47 188 ASP A O 1
ATOM 1560 N N . LEU A 1 189 ? 18.571 -18.042 -9.113 1.00 54.88 189 LEU A N 1
ATOM 1561 C CA . LEU A 1 189 ? 18.158 -19.137 -8.225 1.00 54.88 189 LEU A CA 1
ATOM 1562 C C . LEU A 1 189 ? 18.184 -20.538 -8.874 1.00 54.88 189 LEU A C 1
ATOM 1564 O O . LEU A 1 189 ? 17.852 -21.504 -8.189 1.00 54.88 189 LEU A O 1
ATOM 1568 N N . GLN A 1 190 ? 18.580 -20.704 -10.143 1.00 52.34 190 GLN A N 1
ATOM 1569 C CA . GLN A 1 190 ? 18.749 -22.036 -10.747 1.00 52.34 190 GLN A CA 1
ATOM 1570 C C . GLN A 1 190 ? 20.034 -22.719 -10.229 1.00 52.34 190 GLN A C 1
ATOM 1572 O O . GLN A 1 190 ? 21.074 -22.691 -10.875 1.00 52.34 190 GLN A O 1
ATOM 1577 N N . HIS A 1 191 ? 20.056 -23.328 -9.043 1.00 42.09 191 HIS A N 1
ATOM 1578 C CA . HIS A 1 191 ? 19.369 -24.586 -8.731 1.00 42.09 191 HIS A CA 1
ATOM 1579 C C . HIS A 1 191 ? 17.880 -24.507 -8.318 1.00 42.09 191 HIS A C 1
ATOM 1581 O O . HIS A 1 191 ? 17.571 -24.449 -7.131 1.00 42.09 191 HIS A O 1
ATOM 1587 N N . THR A 1 192 ? 16.951 -24.645 -9.279 1.00 45.62 192 THR A N 1
ATOM 1588 C CA . THR A 1 192 ? 15.722 -25.482 -9.222 1.00 45.62 192 THR A CA 1
ATOM 1589 C C . THR A 1 192 ? 14.926 -25.404 -10.554 1.00 45.62 192 THR A C 1
ATOM 1591 O O . THR A 1 192 ? 15.013 -24.404 -11.265 1.00 45.62 192 THR A O 1
ATOM 1594 N N . PRO A 1 193 ? 14.192 -26.466 -10.958 1.00 46.78 193 PRO A N 1
ATOM 1595 C CA . PRO A 1 193 ? 13.986 -26.858 -12.366 1.00 46.78 193 PRO A CA 1
ATOM 1596 C C . PRO A 1 193 ? 12.674 -26.368 -13.023 1.00 46.78 193 PRO A C 1
ATOM 1598 O O . PRO A 1 193 ? 12.074 -27.095 -13.811 1.00 46.78 193 PRO A O 1
ATOM 1601 N N . TYR A 1 194 ? 12.179 -25.167 -12.709 1.00 46.88 194 TYR A N 1
ATOM 1602 C CA . TYR A 1 194 ? 10.802 -24.777 -13.084 1.00 46.88 194 TYR A CA 1
ATOM 1603 C C . TYR A 1 194 ? 10.663 -23.910 -14.352 1.00 46.88 194 TYR A C 1
ATOM 1605 O O . TYR A 1 194 ? 9.551 -23.618 -14.788 1.00 46.88 194 TYR A O 1
ATOM 1613 N N . VAL A 1 195 ? 11.770 -23.516 -14.989 1.00 47.53 195 VAL A N 1
ATOM 1614 C CA . VAL A 1 195 ? 11.731 -22.611 -16.159 1.00 47.53 195 VAL A CA 1
ATOM 1615 C C . VAL A 1 195 ? 11.324 -23.321 -17.464 1.00 47.53 195 VAL A C 1
ATOM 1617 O O . VAL A 1 195 ? 10.835 -22.682 -18.387 1.00 47.53 195 VAL A O 1
ATOM 1620 N N . ALA A 1 196 ? 11.360 -24.656 -17.523 1.00 42.97 196 ALA A N 1
ATOM 1621 C CA . ALA A 1 196 ? 11.076 -25.402 -18.756 1.00 42.97 196 ALA A CA 1
ATOM 1622 C C . ALA A 1 196 ? 9.593 -25.420 -19.211 1.00 42.97 196 ALA A C 1
ATOM 1624 O O . ALA A 1 196 ? 9.301 -25.911 -20.297 1.00 42.97 196 ALA A O 1
ATOM 1625 N N . GLY A 1 197 ? 8.639 -24.922 -18.410 1.00 44.44 197 GLY A N 1
ATOM 1626 C CA . GLY A 1 197 ? 7.201 -25.111 -18.674 1.00 44.44 197 GLY A CA 1
ATOM 1627 C C . GLY A 1 197 ? 6.429 -23.925 -19.270 1.00 44.44 197 GLY A C 1
ATOM 1628 O O . GLY A 1 197 ? 5.311 -24.125 -19.738 1.00 44.44 197 GLY A O 1
ATOM 1629 N N . ARG A 1 198 ? 6.961 -22.692 -19.241 1.00 44.00 198 ARG A N 1
ATOM 1630 C CA . ARG A 1 198 ? 6.214 -21.477 -19.662 1.00 44.00 198 ARG A CA 1
ATOM 1631 C C . ARG A 1 198 ? 6.894 -20.631 -20.742 1.00 44.00 198 ARG A C 1
ATOM 1633 O O . ARG A 1 198 ? 6.302 -19.658 -21.200 1.00 44.00 198 ARG A O 1
ATOM 1640 N N . GLU A 1 199 ? 8.092 -20.997 -21.195 1.00 42.09 199 GLU A N 1
ATOM 1641 C CA . GLU A 1 199 ? 8.840 -20.201 -22.184 1.00 42.09 199 GLU A CA 1
ATOM 1642 C C . GLU A 1 199 ? 8.266 -20.248 -23.612 1.00 42.09 199 GLU A C 1
ATOM 1644 O O . GLU A 1 199 ? 8.666 -19.453 -24.457 1.00 42.09 199 GLU A O 1
ATOM 1649 N N . ALA A 1 200 ? 7.261 -21.083 -23.893 1.00 37.66 200 ALA A N 1
ATOM 1650 C CA . ALA A 1 200 ? 6.702 -21.200 -25.241 1.00 37.66 200 ALA A CA 1
ATOM 1651 C C . ALA A 1 200 ? 5.874 -19.984 -25.721 1.00 37.66 200 ALA A C 1
ATOM 1653 O O . ALA A 1 200 ? 5.488 -19.958 -26.885 1.00 37.66 200 ALA A O 1
ATOM 1654 N N . GLN A 1 201 ? 5.585 -18.983 -24.877 1.00 40.09 201 GLN A N 1
ATOM 1655 C CA . GLN A 1 201 ? 4.762 -17.824 -25.279 1.00 40.09 201 GLN A CA 1
ATOM 1656 C C . GLN A 1 201 ? 5.447 -16.458 -25.155 1.00 40.09 201 GLN A C 1
ATOM 1658 O O . GLN A 1 201 ? 4.919 -15.475 -25.666 1.00 40.09 201 GLN A O 1
ATOM 1663 N N . VAL A 1 202 ? 6.621 -16.361 -24.523 1.00 45.31 202 VAL A N 1
ATOM 1664 C CA . VAL A 1 202 ? 7.244 -15.049 -24.248 1.00 45.31 202 VAL A CA 1
ATOM 1665 C C . VAL A 1 202 ? 8.188 -14.593 -25.374 1.00 45.31 202 VAL A C 1
ATOM 1667 O O . VAL A 1 202 ? 8.495 -13.410 -25.477 1.00 45.31 202 VAL A O 1
ATOM 1670 N N . PHE A 1 203 ? 8.578 -15.487 -26.289 1.00 39.44 203 PHE A N 1
ATOM 1671 C CA . PHE A 1 203 ? 9.536 -15.197 -27.368 1.00 39.44 203 PHE A CA 1
ATOM 1672 C C . PHE A 1 203 ? 8.907 -14.935 -28.749 1.00 39.44 203 PHE A C 1
ATOM 1674 O O . PHE A 1 203 ? 9.558 -15.146 -29.765 1.00 39.44 203 PHE A O 1
ATOM 1681 N N . GLN A 1 204 ? 7.655 -14.469 -28.818 1.00 33.66 204 GLN A N 1
ATOM 1682 C CA . GLN A 1 204 ? 7.005 -14.135 -30.100 1.00 33.66 204 GLN A CA 1
ATOM 1683 C C . GLN A 1 204 ? 7.064 -12.650 -30.505 1.00 33.66 204 GLN A C 1
ATOM 1685 O O . GLN A 1 204 ? 6.454 -12.281 -31.503 1.00 33.66 204 GLN A O 1
ATOM 1690 N N . TRP A 1 205 ? 7.812 -11.803 -29.787 1.00 44.22 205 TRP A N 1
ATOM 1691 C CA . TRP A 1 205 ? 7.955 -10.374 -30.120 1.00 44.22 205 TRP A CA 1
ATOM 1692 C C . TRP A 1 205 ? 9.393 -9.844 -29.983 1.00 44.22 205 TRP A C 1
ATOM 1694 O O . TRP A 1 205 ? 9.616 -8.763 -29.435 1.00 44.22 205 TRP A O 1
ATOM 1704 N N . LEU A 1 206 ? 10.362 -10.609 -30.486 1.00 38.81 206 LEU A N 1
ATOM 1705 C CA . LEU A 1 206 ? 11.661 -10.104 -30.948 1.00 38.81 206 LEU A CA 1
ATOM 1706 C C . LEU A 1 206 ? 11.768 -10.388 -32.447 1.00 38.81 206 LEU A C 1
ATOM 1708 O O . LEU A 1 206 ? 12.326 -9.524 -33.155 1.00 38.81 206 LEU A O 1
#

Radius of gyration: 17.85 Å; chains: 1; bounding box: 40×43×52 Å